Protein AF-A0A9Q6VJ96-F1 (afdb_monomer_lite)

pLDDT: mean 72.38, std 21.83, range [24.84, 94.12]

Radius of gyration: 19.86 Å; chains: 1; bounding box: 54×35×58 Å

Organism: Pseudomonas fragi (NCBI:txid296)

Sequence (193 aa):
MENDTTTSSRTTLPNNYTRNYYPAIQLSLTQNSGSAQAPHYDGLPVDFTANAIVRIGLDQQKNSYRSINLVNSHNDGISLDTVVDWLSELGINIRKISEYADWHQQFERKLLALPKSLQQHTSLPLIHSLSEPAEVISGSKISSKRLQETFQAVSSDMVTVPHLSKTLIHKYLTDLQSLGLLNQRSLATTKKP

Foldseek 3Di:
DDDDPPPPDDDPDPAAFADDDDPQQADAQDDPPVDPAQFDDWDADPVLVVVLCVLLVVPDDPPDDDDADPTFQAQPSCHVVVLVVLCVVQQRDYDYDHDQQVSLVVNLVRLVPDDPVNNSRDCNVVSVVSNDRDDGDRGDPDDRVVVQVSQVVRDPDRDDGDDDDSVVSVVVVVVCVVVNGDPPPRNPPDPDD

Secondary structure (DSSP, 8-state):
-------------------S---------------SSPP------HHHHHHHHHHHHHTPPTT------------S---HHHHHHHHHHTT------S-HHHHHHHHHHHHHTS-HHHHTTSSGGGGGGGSSPPPP-SS-SS--HHHHHHHHHH-SS--PPPPP-HHHHHHHHHHHHHTTSS-GGGS------

Structure (mmCIF, N/CA/C/O backbone):
data_AF-A0A9Q6VJ96-F1
#
_entry.id   AF-A0A9Q6VJ96-F1
#
loop_
_atom_site.group_PDB
_atom_site.id
_atom_site.type_symbol
_atom_site.label_atom_id
_atom_site.label_alt_id
_atom_site.label_comp_id
_atom_site.label_asym_id
_atom_site.label_entity_id
_atom_site.label_seq_id
_atom_site.pdbx_PDB_ins_code
_atom_site.Cartn_x
_atom_site.Cartn_y
_atom_site.Cartn_z
_atom_site.occupancy
_atom_site.B_iso_or_equiv
_atom_site.auth_seq_id
_atom_site.auth_comp_id
_atom_site.auth_asym_id
_atom_site.auth_atom_id
_atom_site.pdbx_PDB_model_num
ATOM 1 N N . MET A 1 1 ? -20.353 -8.107 -36.191 1.00 32.38 1 MET A N 1
ATOM 2 C CA . MET A 1 1 ? -19.694 -9.120 -35.342 1.00 32.38 1 MET A CA 1
ATOM 3 C C . MET A 1 1 ? -18.701 -8.371 -34.475 1.00 32.38 1 MET A C 1
ATOM 5 O O . MET A 1 1 ? -17.575 -8.147 -34.891 1.00 32.38 1 MET A O 1
ATOM 9 N N . GLU A 1 2 ? -19.188 -7.855 -33.349 1.00 25.98 2 GLU A N 1
ATOM 10 C CA . GLU A 1 2 ? -18.373 -7.218 -32.312 1.00 25.98 2 GLU A CA 1
ATOM 11 C C . GLU A 1 2 ? -17.773 -8.319 -31.439 1.00 25.98 2 GLU A C 1
ATOM 13 O O . GLU A 1 2 ? -18.504 -9.146 -30.896 1.00 25.98 2 GLU A O 1
ATOM 18 N N . ASN A 1 3 ? -16.445 -8.352 -31.350 1.00 25.77 3 ASN A N 1
ATOM 19 C CA . ASN A 1 3 ? -15.736 -9.213 -30.415 1.00 25.77 3 ASN A CA 1
ATOM 20 C C . ASN A 1 3 ? -15.589 -8.459 -29.094 1.00 25.77 3 ASN A C 1
ATOM 22 O O . ASN A 1 3 ? -14.745 -7.578 -28.951 1.00 25.77 3 ASN A O 1
ATOM 26 N N . ASP A 1 4 ? -16.447 -8.828 -28.153 1.00 27.03 4 ASP A N 1
ATOM 27 C CA . ASP A 1 4 ? -16.435 -8.409 -26.760 1.00 27.03 4 ASP A CA 1
ATOM 28 C C . ASP A 1 4 ? -15.333 -9.186 -26.016 1.00 27.03 4 ASP A C 1
ATOM 30 O O . ASP A 1 4 ? -15.493 -10.353 -25.658 1.00 27.03 4 ASP A O 1
ATOM 34 N N . THR A 1 5 ? -14.162 -8.570 -25.844 1.00 26.67 5 THR A N 1
ATOM 35 C CA . THR A 1 5 ? -13.087 -9.101 -24.992 1.00 26.67 5 THR A CA 1
ATOM 36 C C . THR A 1 5 ? -13.006 -8.290 -23.709 1.00 26.67 5 THR A C 1
ATOM 38 O O . THR A 1 5 ? -12.055 -7.542 -23.475 1.00 26.67 5 THR A O 1
ATOM 41 N N . THR A 1 6 ? -14.014 -8.449 -22.856 1.00 26.09 6 THR A N 1
ATOM 42 C CA . THR A 1 6 ? -13.944 -8.021 -21.459 1.00 26.09 6 THR A CA 1
ATOM 43 C C . THR A 1 6 ? -13.100 -9.037 -20.677 1.00 26.09 6 THR A C 1
ATOM 45 O O . THR A 1 6 ? -13.605 -10.004 -20.106 1.00 26.09 6 THR A O 1
ATOM 48 N N . THR A 1 7 ? -11.776 -8.861 -20.689 1.00 27.67 7 THR A N 1
ATOM 49 C CA . THR A 1 7 ? -10.848 -9.673 -19.888 1.00 27.67 7 THR A CA 1
ATOM 50 C C . THR A 1 7 ? -10.992 -9.289 -18.417 1.00 27.67 7 THR A C 1
ATOM 52 O O . THR A 1 7 ? -10.502 -8.256 -17.971 1.00 27.67 7 THR A O 1
ATOM 55 N N . SER A 1 8 ? -11.689 -10.135 -17.658 1.00 26.33 8 SER A N 1
ATOM 56 C CA . SER A 1 8 ? -11.769 -10.073 -16.199 1.00 26.33 8 SER A CA 1
ATOM 57 C C . SER A 1 8 ? -10.379 -10.332 -15.599 1.00 26.33 8 SER A C 1
ATOM 59 O O . SER A 1 8 ? -9.924 -11.475 -15.508 1.00 26.33 8 SER A O 1
ATOM 61 N N . SER A 1 9 ? -9.664 -9.263 -15.244 1.00 30.62 9 SER A N 1
ATOM 62 C CA . SER A 1 9 ? -8.359 -9.341 -14.584 1.00 30.62 9 SER A CA 1
ATOM 63 C C . SER A 1 9 ? -8.520 -9.920 -13.177 1.00 30.62 9 SER A C 1
ATOM 65 O O . SER A 1 9 ? -9.054 -9.279 -12.274 1.00 30.62 9 SER A O 1
ATOM 67 N N . ARG A 1 10 ? -8.067 -11.166 -13.001 1.00 25.97 10 ARG A N 1
ATOM 68 C CA . ARG A 1 10 ? -7.996 -11.867 -11.715 1.00 25.97 10 ARG A CA 1
ATOM 69 C C . ARG A 1 10 ? -7.023 -11.155 -10.775 1.00 25.97 10 ARG A C 1
ATOM 71 O O . ARG A 1 10 ? -5.816 -11.180 -10.997 1.00 25.97 10 ARG A O 1
ATOM 78 N N . THR A 1 11 ? -7.542 -10.597 -9.688 1.00 28.98 11 THR A N 1
ATOM 79 C CA . THR A 1 11 ? -6.745 -10.090 -8.569 1.00 28.98 11 THR A CA 1
ATOM 80 C C . THR A 1 11 ? -6.017 -11.253 -7.883 1.00 28.98 11 THR A C 1
ATOM 82 O O . THR A 1 11 ? -6.645 -12.092 -7.239 1.00 28.98 11 THR A O 1
ATOM 85 N N . THR A 1 12 ? -4.690 -11.324 -7.987 1.00 24.84 12 THR A N 1
ATOM 86 C CA . THR A 1 12 ? -3.868 -12.165 -7.102 1.00 24.84 12 THR A CA 1
ATOM 87 C C . THR A 1 12 ? -3.699 -11.452 -5.763 1.00 24.84 12 THR A C 1
ATOM 89 O O . THR A 1 12 ? -2.748 -10.702 -5.562 1.00 24.84 12 THR A O 1
ATOM 92 N N . LEU A 1 13 ? -4.654 -11.655 -4.856 1.00 26.67 13 LEU A N 1
ATOM 93 C CA . LEU A 1 13 ? -4.524 -11.280 -3.449 1.00 26.67 13 LEU A CA 1
ATOM 94 C C . LEU A 1 13 ? -3.800 -12.403 -2.689 1.00 26.67 13 LEU A C 1
ATOM 96 O O . LEU A 1 13 ? -4.230 -13.557 -2.777 1.00 26.67 13 LEU A O 1
ATOM 100 N N . PRO A 1 14 ? -2.799 -12.098 -1.844 1.00 25.48 14 PRO A N 1
ATOM 101 C CA . PRO A 1 14 ? -2.654 -12.778 -0.567 1.00 25.48 14 PRO A CA 1
ATOM 102 C C . PRO A 1 14 ? -3.935 -12.501 0.232 1.00 25.48 14 PRO A C 1
ATOM 104 O O . PRO A 1 14 ? -4.176 -11.432 0.783 1.00 25.48 14 PRO A O 1
ATOM 107 N N . ASN A 1 15 ? -4.811 -13.478 0.070 1.00 34.19 15 ASN A N 1
ATOM 108 C CA . ASN A 1 15 ? -6.113 -13.775 0.632 1.00 34.19 15 ASN A CA 1
ATOM 109 C C . ASN A 1 15 ? -6.371 -13.194 2.024 1.00 34.19 15 ASN A C 1
ATOM 111 O O . ASN A 1 15 ? -5.761 -13.707 2.951 1.00 34.19 15 ASN A O 1
ATOM 115 N N . ASN A 1 16 ? -7.288 -12.219 2.184 1.00 27.31 16 ASN A N 1
ATOM 116 C CA . ASN A 1 16 ? -7.398 -11.482 3.444 1.00 27.31 16 ASN A CA 1
ATOM 117 C C . ASN A 1 16 ? -8.783 -10.951 3.926 1.00 27.31 16 ASN A C 1
ATOM 119 O O . ASN A 1 16 ? -8.783 -9.889 4.523 1.00 27.31 16 ASN A O 1
ATOM 123 N N . TYR A 1 17 ? -9.962 -11.602 3.807 1.00 32.09 17 TYR A N 1
ATOM 124 C CA . TYR A 1 17 ? -11.139 -11.099 4.586 1.00 32.09 17 TYR A CA 1
ATOM 125 C C . TYR A 1 17 ? -12.346 -12.069 4.765 1.00 32.09 17 TYR A C 1
ATOM 127 O O . TYR A 1 17 ? -12.394 -13.158 4.203 1.00 32.09 17 TYR A O 1
ATOM 135 N N . THR A 1 18 ? -13.359 -11.648 5.542 1.00 33.12 18 THR A N 1
ATOM 136 C CA . THR A 1 18 ? -14.775 -12.105 5.598 1.00 33.12 18 THR A CA 1
ATOM 137 C C . THR A 1 18 ? -15.598 -11.261 6.611 1.00 33.12 18 THR A C 1
ATOM 139 O O . THR A 1 18 ? -15.092 -10.362 7.273 1.00 33.12 18 THR A O 1
ATOM 142 N N . ARG A 1 19 ? -16.895 -11.567 6.715 1.00 28.92 19 ARG A N 1
ATOM 143 C CA . ARG A 1 19 ? -18.021 -10.824 7.309 1.00 28.92 19 ARG A CA 1
ATOM 144 C C . ARG A 1 19 ? -18.156 -10.792 8.845 1.00 28.92 19 ARG A C 1
ATOM 146 O O . ARG A 1 19 ? -17.772 -11.718 9.549 1.00 28.92 19 ARG A O 1
ATOM 153 N N . ASN A 1 20 ? -18.965 -9.804 9.252 1.00 28.28 20 ASN A N 1
ATOM 154 C CA . ASN A 1 20 ? -19.557 -9.496 10.564 1.00 28.28 20 ASN A CA 1
ATOM 155 C C . ASN A 1 20 ? -18.582 -8.986 11.637 1.00 28.28 20 ASN A C 1
ATOM 157 O O . ASN A 1 20 ? -17.558 -9.591 11.908 1.00 28.28 20 ASN A O 1
ATOM 161 N N . TYR A 1 21 ? -19.002 -7.891 12.283 1.00 34.56 21 TYR A N 1
ATOM 162 C CA . TYR A 1 21 ? -18.324 -7.132 13.342 1.00 34.56 21 TYR A CA 1
ATOM 163 C C . TYR A 1 21 ? -17.273 -6.122 12.860 1.00 34.56 21 TYR A C 1
ATOM 165 O O . TYR A 1 21 ? -16.105 -6.426 12.658 1.00 34.56 21 TYR A O 1
ATOM 173 N N . TYR A 1 22 ? -17.712 -4.864 12.749 1.00 32.66 22 TYR A N 1
ATOM 174 C CA . TYR A 1 22 ? -16.817 -3.721 12.894 1.00 32.66 22 TYR A CA 1
ATOM 175 C C . TYR A 1 22 ? -16.511 -3.537 14.380 1.00 32.66 22 TYR A C 1
ATOM 177 O O . TYR A 1 22 ? -17.420 -3.247 15.159 1.00 32.66 22 TYR A O 1
ATOM 185 N N . PRO A 1 23 ? -15.236 -3.492 14.752 1.00 29.41 23 PRO A N 1
ATOM 186 C CA . PRO A 1 23 ? -14.727 -2.376 15.506 1.00 29.41 23 PRO A CA 1
ATOM 187 C C . PRO A 1 23 ? -14.035 -1.459 14.491 1.00 29.41 23 PRO A C 1
ATOM 189 O O . PRO A 1 23 ? -13.264 -1.939 13.670 1.00 29.41 23 PRO A O 1
ATOM 192 N N . ALA A 1 24 ? -14.352 -0.160 14.505 1.00 31.03 24 ALA A N 1
ATOM 193 C CA . ALA A 1 24 ? -13.772 0.874 13.637 1.00 31.03 24 ALA A CA 1
ATOM 194 C C . ALA A 1 24 ? -12.353 0.518 13.160 1.00 31.03 24 ALA A C 1
ATOM 196 O O . ALA A 1 24 ? -11.485 0.299 14.017 1.00 31.03 24 ALA A O 1
ATOM 197 N N . ILE A 1 25 ? -12.151 0.418 11.837 1.00 35.00 25 ILE A N 1
ATOM 198 C CA . ILE A 1 25 ? -10.817 0.250 11.253 1.00 35.00 25 ILE A CA 1
ATOM 199 C C . ILE A 1 25 ? -10.048 1.484 11.694 1.00 35.00 25 ILE A C 1
ATOM 201 O O . ILE A 1 25 ? -10.360 2.598 11.294 1.00 35.00 25 ILE A O 1
ATOM 205 N N . GLN A 1 26 ? -9.125 1.286 12.622 1.00 32.28 26 GLN A N 1
ATOM 206 C CA . GLN A 1 26 ? -8.375 2.354 13.248 1.00 32.28 26 GLN A CA 1
ATOM 207 C C . GLN A 1 26 ? -6.968 2.284 12.677 1.00 32.28 26 GLN A C 1
ATOM 209 O O . GLN A 1 26 ? -6.080 1.686 13.272 1.00 32.28 26 GLN A O 1
ATOM 214 N N . LEU A 1 27 ? -6.788 2.814 11.468 1.00 37.06 27 LEU A N 1
ATOM 215 C CA . LEU A 1 27 ? -5.456 3.176 11.003 1.00 37.06 27 LEU A CA 1
ATOM 216 C C . LEU A 1 27 ? -5.190 4.613 11.457 1.00 37.06 27 LEU A C 1
ATOM 218 O O . LEU A 1 27 ? -5.997 5.503 11.201 1.00 37.06 27 LEU A O 1
ATOM 222 N N . SER A 1 28 ? -4.073 4.836 12.136 1.00 41.25 28 SER A N 1
ATOM 223 C CA . SER A 1 28 ? -3.512 6.170 12.329 1.00 41.25 28 SER A CA 1
ATOM 224 C C . SER A 1 28 ? -2.008 6.016 12.444 1.00 41.25 28 SER A C 1
ATOM 226 O O . SER A 1 28 ? -1.550 5.276 13.310 1.00 41.25 28 SER A O 1
ATOM 228 N N . LEU A 1 29 ? -1.250 6.695 11.587 1.00 46.97 29 LEU A N 1
ATOM 229 C CA . LEU A 1 29 ? 0.202 6.764 11.670 1.00 46.97 29 LEU A CA 1
ATOM 230 C C . LEU A 1 29 ? 0.618 8.216 11.893 1.00 46.97 29 LEU A C 1
ATOM 232 O O . LEU A 1 29 ? 1.367 8.773 11.114 1.00 46.97 29 LEU A O 1
ATOM 236 N N . THR A 1 30 ? 0.189 8.849 12.985 1.00 39.41 30 THR A N 1
ATOM 237 C CA . THR A 1 30 ? 0.736 10.172 13.306 1.00 39.41 30 THR A CA 1
ATOM 238 C C . THR A 1 30 ? 1.708 10.085 14.465 1.00 39.41 30 THR A C 1
ATOM 240 O O . THR A 1 30 ? 1.308 10.111 15.622 1.00 39.41 30 THR A O 1
ATOM 243 N N . GLN A 1 31 ? 2.997 10.137 14.152 1.00 45.16 31 GLN A N 1
ATOM 244 C CA . GLN A 1 31 ? 3.749 11.267 14.669 1.00 45.16 31 GLN A CA 1
ATOM 245 C C . GLN A 1 31 ? 4.147 12.113 13.471 1.00 45.16 31 GLN A C 1
ATOM 247 O O . GLN A 1 31 ? 4.876 11.663 12.592 1.00 45.16 31 GLN A O 1
ATOM 252 N N . ASN A 1 32 ? 3.659 13.352 13.452 1.00 44.69 32 ASN A N 1
ATOM 253 C CA . ASN A 1 32 ? 4.276 14.414 12.677 1.00 44.69 32 ASN A CA 1
ATOM 254 C C . ASN A 1 32 ? 5.645 14.660 13.330 1.00 44.69 32 ASN A C 1
ATOM 256 O O . ASN A 1 32 ? 5.816 15.587 14.119 1.00 44.69 32 ASN A O 1
ATOM 260 N N . SER A 1 33 ? 6.595 13.744 13.116 1.00 43.00 33 SER A N 1
ATOM 261 C CA . SER A 1 33 ? 7.987 13.993 13.444 1.00 43.00 33 SER A CA 1
ATOM 262 C C . SER A 1 33 ? 8.330 15.238 12.648 1.00 43.00 33 SER A C 1
ATOM 264 O O . SER A 1 33 ? 8.137 15.216 11.435 1.00 43.00 33 SER A O 1
ATOM 266 N N . GLY A 1 34 ? 8.756 16.317 13.303 1.00 43.34 34 GLY A N 1
ATOM 267 C CA . GLY A 1 34 ? 9.128 17.587 12.671 1.00 43.34 34 GLY A CA 1
ATOM 268 C C . GLY A 1 34 ? 10.353 17.482 11.753 1.00 43.34 34 GLY A C 1
ATOM 269 O O . GLY A 1 34 ? 11.246 18.321 11.809 1.00 43.34 34 GLY A O 1
ATOM 270 N N . SER A 1 35 ? 10.431 16.425 10.948 1.00 49.03 35 SER A N 1
ATOM 271 C CA . SER A 1 35 ? 11.391 16.221 9.890 1.00 49.03 35 SER A CA 1
ATOM 272 C C . SER A 1 35 ? 10.963 17.087 8.705 1.00 49.03 35 SER A C 1
ATOM 274 O O . SER A 1 35 ? 9.786 17.200 8.369 1.00 49.03 35 SER A O 1
ATOM 276 N N . ALA A 1 36 ? 11.935 17.718 8.057 1.00 58.78 36 ALA A N 1
ATOM 277 C CA . ALA A 1 36 ? 11.710 18.494 6.841 1.00 58.78 36 ALA A CA 1
ATOM 278 C C . ALA A 1 36 ? 11.370 17.613 5.614 1.00 58.78 36 ALA A C 1
ATOM 280 O O . ALA A 1 36 ? 11.317 18.121 4.496 1.00 58.78 36 ALA A O 1
ATOM 281 N N . GLN A 1 37 ? 11.203 16.297 5.795 1.00 64.81 37 GLN A N 1
ATOM 282 C CA . GLN A 1 37 ? 10.989 15.332 4.722 1.00 64.81 37 GLN A CA 1
ATOM 283 C C . GLN A 1 37 ? 9.499 15.029 4.561 1.00 64.81 37 GLN A C 1
ATOM 285 O O . GLN A 1 37 ? 8.826 14.631 5.509 1.00 64.81 37 GLN A O 1
ATOM 290 N N . ALA A 1 38 ? 8.989 15.190 3.339 1.00 80.69 38 ALA A N 1
ATOM 291 C CA . ALA A 1 38 ? 7.633 14.781 3.000 1.00 80.69 38 ALA A CA 1
ATOM 292 C C . ALA A 1 38 ? 7.551 13.240 3.009 1.00 80.69 38 ALA A C 1
ATOM 294 O O . ALA A 1 38 ? 8.364 12.606 2.328 1.00 80.69 38 ALA A O 1
ATOM 295 N N . PRO A 1 39 ? 6.621 12.625 3.761 1.00 82.19 39 PRO A N 1
ATOM 296 C CA . PRO A 1 39 ? 6.503 11.174 3.829 1.00 82.19 39 PRO A CA 1
ATOM 297 C C . PRO A 1 39 ? 6.004 10.603 2.500 1.00 82.19 39 PRO A C 1
ATOM 299 O O . PRO A 1 39 ? 5.065 11.128 1.908 1.00 82.19 39 PRO A O 1
ATOM 302 N N . HIS A 1 40 ? 6.595 9.498 2.057 1.00 85.31 40 HIS A N 1
ATOM 303 C CA . HIS A 1 40 ? 6.190 8.784 0.852 1.00 85.31 40 HIS A CA 1
ATOM 304 C C . HIS A 1 40 ? 6.006 7.290 1.131 1.00 85.31 40 HIS A C 1
ATOM 306 O O . HIS A 1 40 ? 6.804 6.665 1.831 1.00 85.31 40 HIS A O 1
ATOM 312 N N . TYR A 1 41 ? 4.950 6.711 0.567 1.00 82.69 41 TYR A N 1
ATOM 313 C CA . TYR A 1 41 ? 4.721 5.275 0.560 1.00 82.69 41 TYR A CA 1
ATOM 314 C C . TYR A 1 41 ? 5.185 4.668 -0.768 1.00 82.69 41 TYR A C 1
ATOM 316 O O . TYR A 1 41 ? 4.539 4.846 -1.803 1.00 82.69 41 TYR A O 1
ATOM 324 N N . ASP A 1 42 ? 6.273 3.895 -0.710 1.00 83.38 42 ASP A N 1
ATOM 325 C CA . ASP A 1 42 ? 6.845 3.178 -1.856 1.00 83.38 42 ASP A CA 1
ATOM 326 C C . ASP A 1 42 ? 6.006 1.931 -2.199 1.00 83.38 42 ASP A C 1
ATOM 328 O O . ASP A 1 42 ? 6.342 0.792 -1.869 1.00 83.38 42 ASP A O 1
ATOM 332 N N . GLY A 1 43 ? 4.843 2.168 -2.806 1.00 83.62 43 GLY A N 1
ATOM 333 C CA . GL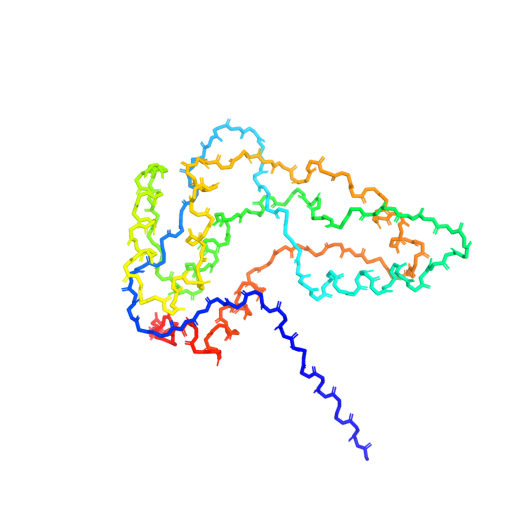Y A 1 43 ? 3.926 1.138 -3.276 1.00 83.62 43 GLY A CA 1
ATOM 334 C C . GLY A 1 43 ? 3.532 1.351 -4.732 1.00 83.62 43 GLY A C 1
ATOM 335 O O . GLY A 1 43 ? 3.309 2.481 -5.173 1.00 83.62 43 GLY A O 1
ATOM 336 N N . LEU A 1 44 ? 3.406 0.248 -5.473 1.00 83.44 44 LEU A N 1
ATOM 337 C CA . LEU A 1 44 ? 3.042 0.248 -6.889 1.00 83.44 44 LEU A CA 1
ATOM 338 C C . LEU A 1 44 ? 1.738 -0.519 -7.142 1.00 83.44 44 LEU A C 1
ATOM 340 O O . LEU A 1 44 ? 1.538 -1.594 -6.568 1.00 83.44 44 LEU A O 1
ATOM 344 N N . PRO A 1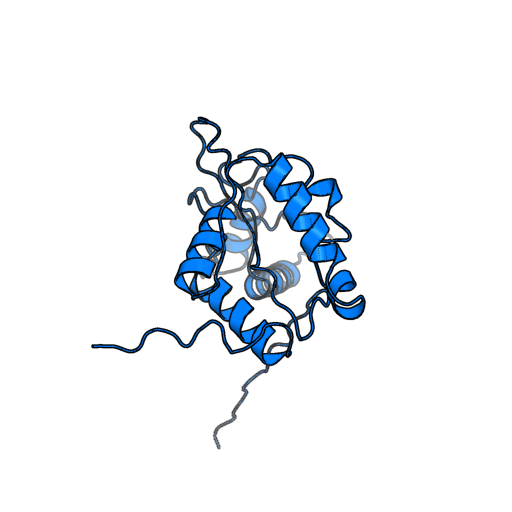 45 ? 0.857 -0.026 -8.034 1.00 87.00 45 PRO A N 1
ATOM 345 C CA . PRO A 1 45 ? -0.299 -0.790 -8.486 1.00 87.00 45 PRO A CA 1
ATOM 346 C C . PRO A 1 45 ? 0.133 -2.099 -9.156 1.00 87.00 45 PRO A C 1
ATOM 348 O O . PRO A 1 45 ? 1.027 -2.107 -10.004 1.00 87.00 45 PRO A O 1
ATOM 351 N N . VAL A 1 46 ? -0.537 -3.204 -8.823 1.00 84.25 46 VAL A N 1
ATOM 352 C CA . VAL A 1 46 ? -0.182 -4.536 -9.341 1.00 84.25 46 VAL A CA 1
ATOM 353 C C . VAL A 1 46 ? -0.251 -4.620 -10.868 1.00 84.25 46 VAL A C 1
ATOM 355 O O . VAL A 1 46 ? 0.622 -5.231 -11.477 1.00 84.25 46 VAL A O 1
ATOM 358 N N . ASP A 1 47 ? -1.222 -3.951 -11.494 1.00 84.50 47 ASP A N 1
ATOM 359 C CA . ASP A 1 47 ? -1.384 -3.959 -12.953 1.00 84.50 47 ASP A CA 1
ATOM 360 C C . ASP A 1 47 ? -0.197 -3.287 -13.653 1.00 84.50 47 ASP A C 1
ATOM 362 O O . ASP A 1 47 ? 0.311 -3.790 -14.657 1.00 84.50 47 ASP A O 1
ATOM 366 N N . PHE A 1 48 ? 0.299 -2.186 -13.079 1.00 88.56 48 PHE A N 1
ATOM 367 C CA . PHE A 1 48 ? 1.519 -1.536 -13.548 1.00 88.56 48 PHE A CA 1
ATOM 368 C C . PHE A 1 48 ? 2.723 -2.463 -13.373 1.00 88.56 48 PHE A C 1
ATOM 370 O O . PHE A 1 48 ? 3.488 -2.659 -14.315 1.00 88.56 48 PHE A O 1
ATOM 377 N N . THR A 1 49 ? 2.861 -3.083 -12.200 1.00 89.12 49 THR A N 1
ATOM 378 C CA . THR A 1 49 ? 3.968 -3.995 -11.902 1.00 89.12 49 THR A CA 1
ATOM 379 C C . THR A 1 49 ? 4.013 -5.190 -12.848 1.00 89.12 49 THR A C 1
ATOM 381 O O . THR A 1 49 ? 5.064 -5.496 -13.411 1.00 89.12 49 THR A O 1
ATOM 384 N N . ALA A 1 50 ? 2.874 -5.837 -13.089 1.00 90.06 50 ALA A N 1
ATOM 385 C CA . ALA A 1 50 ? 2.776 -6.950 -14.023 1.00 90.06 50 ALA A CA 1
ATOM 386 C C . ALA A 1 50 ? 3.117 -6.512 -15.456 1.00 90.06 50 ALA A C 1
ATOM 388 O O . ALA A 1 50 ? 3.896 -7.178 -16.140 1.00 90.06 50 ALA A O 1
ATOM 389 N N . ASN A 1 51 ? 2.591 -5.365 -15.899 1.00 88.75 51 ASN A N 1
ATOM 390 C CA . ASN A 1 51 ? 2.884 -4.827 -17.225 1.00 88.75 51 ASN A CA 1
ATOM 391 C C . ASN A 1 51 ? 4.374 -4.488 -17.397 1.00 88.75 51 ASN A C 1
ATOM 393 O O . ASN A 1 51 ? 4.965 -4.832 -18.421 1.00 88.75 51 ASN A O 1
ATOM 397 N N . ALA A 1 52 ? 4.989 -3.878 -16.383 1.00 89.50 52 ALA A N 1
ATOM 398 C CA . ALA A 1 52 ? 6.412 -3.568 -16.353 1.00 89.50 52 ALA A CA 1
ATOM 399 C C . ALA A 1 52 ? 7.266 -4.833 -16.493 1.00 89.50 52 ALA A C 1
ATOM 401 O O . ALA A 1 52 ? 8.148 -4.880 -17.349 1.00 89.50 52 ALA A O 1
ATOM 402 N N . ILE A 1 53 ? 6.968 -5.876 -15.710 1.00 89.81 53 ILE A N 1
ATOM 403 C CA . ILE A 1 53 ? 7.676 -7.163 -15.768 1.00 89.81 53 ILE A CA 1
ATOM 404 C C . ILE A 1 53 ? 7.589 -7.768 -17.171 1.00 89.81 53 ILE A C 1
ATOM 406 O O . ILE A 1 53 ? 8.609 -8.187 -17.715 1.00 89.81 53 ILE A O 1
ATOM 410 N N . VAL A 1 54 ? 6.398 -7.784 -17.778 1.00 89.81 54 VAL A N 1
ATOM 411 C CA . VAL A 1 54 ? 6.206 -8.330 -19.130 1.00 89.81 54 VAL A CA 1
ATOM 412 C C . VAL A 1 54 ? 7.009 -7.536 -20.161 1.00 89.81 54 VAL A C 1
ATOM 414 O O . VAL A 1 54 ? 7.757 -8.132 -20.931 1.00 89.81 54 VAL A O 1
ATOM 417 N N . ARG A 1 55 ? 6.919 -6.200 -20.159 1.00 87.44 55 ARG A N 1
ATOM 418 C CA . ARG A 1 55 ? 7.651 -5.349 -21.115 1.00 87.44 55 ARG A CA 1
ATOM 419 C C . ARG A 1 55 ? 9.165 -5.514 -20.994 1.00 87.44 55 ARG A C 1
ATOM 421 O O . ARG A 1 55 ? 9.840 -5.744 -21.991 1.00 87.44 55 ARG A O 1
ATOM 428 N N . ILE A 1 56 ? 9.686 -5.446 -19.771 1.00 87.38 56 ILE A N 1
ATOM 429 C CA . ILE A 1 56 ? 11.119 -5.598 -19.482 1.00 87.38 56 ILE A CA 1
ATOM 430 C C . ILE A 1 56 ? 11.601 -7.015 -19.829 1.00 87.38 56 ILE A C 1
ATOM 432 O O . ILE A 1 56 ? 12.720 -7.198 -20.313 1.00 87.38 56 ILE A O 1
ATOM 436 N N . GLY A 1 57 ? 10.768 -8.024 -19.566 1.00 86.50 57 GLY A N 1
ATOM 437 C CA . GLY A 1 57 ? 11.070 -9.425 -19.842 1.00 86.50 57 GLY A CA 1
ATOM 438 C C . GLY A 1 57 ? 11.109 -9.759 -21.333 1.00 86.50 57 GLY A C 1
ATOM 439 O O . GLY A 1 57 ? 11.913 -10.592 -21.739 1.00 86.50 57 GLY A O 1
ATOM 440 N N . LEU A 1 58 ? 10.285 -9.101 -22.152 1.00 85.00 58 LEU A N 1
ATOM 441 C CA . LEU A 1 58 ? 10.286 -9.286 -23.607 1.00 85.00 58 LEU A CA 1
ATOM 442 C C . LEU A 1 58 ? 11.489 -8.615 -24.291 1.00 85.00 58 LEU A C 1
ATOM 444 O O . LEU A 1 58 ? 11.948 -9.105 -25.317 1.00 85.00 58 LEU A O 1
ATOM 448 N N . ASP A 1 59 ? 12.053 -7.562 -23.696 1.00 77.94 59 ASP A N 1
ATOM 449 C CA . ASP A 1 59 ? 13.286 -6.892 -24.146 1.00 77.94 59 ASP A CA 1
ATOM 450 C C . ASP A 1 59 ? 14.576 -7.627 -23.711 1.00 77.94 59 ASP A C 1
ATOM 452 O O . ASP A 1 59 ? 15.601 -7.030 -23.382 1.00 77.94 59 ASP A O 1
ATOM 456 N N . GLN A 1 60 ? 14.567 -8.954 -23.608 1.00 69.81 60 GLN A N 1
ATOM 457 C CA . GLN A 1 60 ? 15.769 -9.667 -23.172 1.00 69.81 60 GLN A CA 1
ATOM 458 C C . GLN A 1 60 ? 16.786 -9.840 -24.302 1.00 69.81 60 GLN A C 1
ATOM 460 O O . GLN A 1 60 ? 16.546 -10.527 -25.295 1.00 69.81 60 GLN A O 1
ATOM 465 N N . GLN A 1 61 ? 17.985 -9.290 -24.098 1.00 69.50 61 GLN A N 1
ATOM 466 C CA . GLN A 1 61 ? 19.143 -9.624 -24.919 1.00 69.50 61 GLN A CA 1
ATOM 467 C C . GLN A 1 61 ? 19.692 -11.000 -24.527 1.00 69.50 61 GLN A C 1
ATOM 469 O O . GLN A 1 61 ? 19.901 -11.286 -23.343 1.00 69.50 61 GLN A O 1
ATOM 474 N N . LYS A 1 62 ? 19.944 -11.854 -25.530 1.00 73.12 62 LYS A N 1
ATOM 475 C CA . LYS A 1 62 ? 20.496 -13.205 -25.332 1.00 73.12 62 LYS A CA 1
ATOM 476 C C . LYS A 1 62 ? 21.794 -13.143 -24.515 1.00 73.12 62 LYS A C 1
ATOM 478 O O . LYS A 1 62 ? 22.658 -12.319 -24.796 1.00 73.12 62 LYS A O 1
ATOM 483 N N . ASN A 1 63 ? 21.936 -14.051 -23.547 1.00 76.50 63 ASN A N 1
ATOM 484 C CA . ASN A 1 63 ? 23.109 -14.192 -22.670 1.00 76.50 63 ASN A CA 1
ATOM 485 C C . ASN A 1 63 ? 23.413 -12.973 -21.771 1.00 76.50 63 ASN A C 1
ATOM 487 O O . ASN A 1 63 ? 24.574 -12.725 -21.450 1.00 76.50 63 ASN A O 1
ATOM 491 N N . SER A 1 64 ? 22.391 -12.225 -21.338 1.00 81.56 64 SER A N 1
ATOM 492 C CA . SER A 1 64 ? 22.546 -11.110 -20.393 1.00 81.56 64 SER A CA 1
ATOM 493 C C . SER A 1 64 ? 21.711 -11.300 -19.121 1.00 81.56 64 SER A C 1
ATOM 495 O O . SER A 1 64 ? 20.649 -11.918 -19.149 1.00 81.56 64 SER A O 1
ATOM 497 N N . TYR A 1 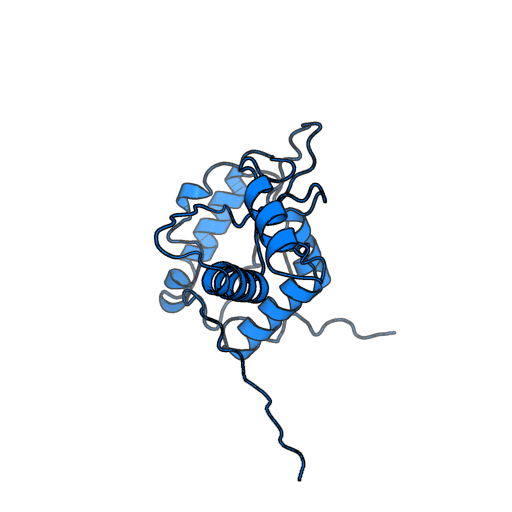65 ? 22.189 -10.747 -18.002 1.00 85.38 65 TYR A N 1
ATOM 498 C CA . TYR A 1 65 ? 21.456 -10.678 -16.735 1.00 85.38 65 TYR A CA 1
ATOM 499 C C . TYR A 1 65 ? 21.286 -9.215 -16.330 1.00 85.38 65 TYR A C 1
ATOM 501 O O . TYR A 1 65 ? 22.245 -8.443 -16.346 1.00 85.38 65 TYR A O 1
ATOM 509 N N . ARG A 1 66 ? 20.066 -8.831 -15.946 1.00 87.06 66 ARG A N 1
ATOM 510 C CA . ARG A 1 66 ? 19.739 -7.481 -15.472 1.00 87.06 66 ARG A CA 1
ATOM 511 C C . ARG A 1 66 ? 18.989 -7.578 -14.148 1.00 87.06 66 ARG A C 1
ATOM 513 O O . ARG A 1 66 ? 18.105 -8.414 -14.001 1.00 87.06 66 ARG A O 1
ATOM 520 N N . SER A 1 67 ? 19.330 -6.699 -13.211 1.00 90.19 67 SER A N 1
ATOM 521 C CA . SER A 1 67 ? 18.549 -6.465 -11.995 1.00 90.19 67 SER A CA 1
ATOM 522 C C . SER A 1 67 ? 18.037 -5.031 -12.015 1.00 90.19 67 SER A C 1
ATOM 524 O O . SER A 1 67 ? 18.825 -4.087 -12.184 1.00 90.19 67 SER A O 1
ATOM 526 N N . ILE A 1 68 ? 16.716 -4.899 -11.913 1.00 89.88 68 ILE A N 1
ATOM 527 C CA . ILE A 1 68 ? 15.970 -3.649 -12.026 1.00 89.88 68 ILE A CA 1
ATOM 528 C C . ILE A 1 68 ? 15.079 -3.541 -10.791 1.00 89.88 68 ILE A C 1
ATOM 530 O O . ILE A 1 68 ? 14.277 -4.433 -10.521 1.00 89.88 68 ILE A O 1
ATOM 534 N N . ASN A 1 69 ? 15.220 -2.440 -10.058 1.00 90.88 69 ASN A N 1
ATOM 535 C CA . ASN A 1 69 ? 14.386 -2.155 -8.899 1.00 90.88 69 ASN A CA 1
ATOM 536 C C . ASN A 1 69 ? 13.082 -1.524 -9.375 1.00 90.88 69 ASN A C 1
ATOM 538 O O . ASN A 1 69 ? 13.088 -0.418 -9.920 1.00 90.88 69 ASN A O 1
ATOM 542 N N . LEU A 1 70 ? 11.977 -2.230 -9.173 1.00 89.69 70 LEU A N 1
ATOM 543 C CA . LEU A 1 70 ? 10.653 -1.720 -9.476 1.00 89.69 70 LEU A CA 1
ATOM 544 C C . LEU A 1 70 ? 10.094 -1.029 -8.226 1.00 89.69 70 LEU A C 1
ATOM 546 O O . LEU A 1 70 ? 9.471 -1.669 -7.386 1.00 89.69 70 LEU A O 1
ATOM 550 N N . VAL A 1 71 ? 10.390 0.264 -8.101 1.00 88.25 71 VAL A N 1
ATOM 551 C CA . VAL A 1 71 ? 10.051 1.092 -6.934 1.00 88.25 71 VAL A CA 1
ATOM 552 C C . VAL A 1 71 ? 9.317 2.357 -7.360 1.00 88.25 71 VAL A C 1
ATOM 554 O O . VAL A 1 71 ? 9.527 2.873 -8.463 1.00 88.25 71 VAL A O 1
ATOM 557 N N . ASN A 1 72 ? 8.469 2.865 -6.476 1.00 87.69 72 ASN A N 1
ATOM 558 C CA . ASN A 1 72 ? 7.892 4.189 -6.572 1.00 87.69 72 ASN A CA 1
ATOM 559 C C . ASN A 1 72 ? 8.872 5.202 -5.964 1.00 87.69 72 ASN A C 1
ATOM 561 O O . ASN A 1 72 ? 9.062 5.272 -4.757 1.00 87.69 72 ASN A O 1
ATOM 565 N N . SER A 1 73 ? 9.545 5.969 -6.823 1.00 87.69 73 SER A N 1
ATOM 566 C CA . SER A 1 73 ? 10.535 6.966 -6.400 1.00 87.69 73 SER A CA 1
ATOM 567 C C . SER A 1 73 ? 9.994 8.398 -6.407 1.00 87.69 73 SER A C 1
ATOM 569 O O . SER A 1 73 ? 10.785 9.338 -6.505 1.00 87.69 73 SER A O 1
ATOM 571 N N . HIS A 1 74 ? 8.672 8.583 -6.393 1.00 88.56 74 HIS A N 1
ATOM 572 C CA . HIS A 1 74 ? 8.058 9.911 -6.418 1.00 88.56 74 HIS A CA 1
ATOM 573 C C . HIS A 1 74 ? 8.297 10.667 -5.116 1.00 88.56 74 HIS A C 1
ATOM 575 O O . HIS A 1 74 ? 8.257 10.093 -4.039 1.00 88.56 74 HIS A O 1
ATOM 581 N N . ASN A 1 75 ? 8.486 11.982 -5.200 1.00 87.94 75 ASN A N 1
ATOM 582 C CA . ASN A 1 75 ? 8.483 12.856 -4.026 1.00 87.94 75 ASN A CA 1
ATOM 583 C C . ASN A 1 75 ? 7.179 13.662 -3.990 1.00 87.94 75 ASN A C 1
ATOM 585 O O . ASN A 1 75 ? 7.170 14.868 -4.226 1.00 87.94 75 ASN A O 1
ATOM 589 N N . ASP A 1 76 ? 6.067 12.954 -3.804 1.00 88.12 76 ASP A N 1
ATOM 590 C CA . ASP A 1 76 ? 4.700 13.479 -3.909 1.00 88.12 76 ASP A CA 1
ATOM 591 C C . ASP A 1 76 ? 4.018 13.712 -2.551 1.00 88.12 76 ASP A C 1
ATOM 593 O O . ASP A 1 76 ? 2.908 14.240 -2.504 1.00 88.12 76 ASP A O 1
ATOM 597 N N . GLY A 1 77 ? 4.673 13.335 -1.448 1.00 86.06 77 GLY A N 1
ATOM 598 C CA . GLY A 1 77 ? 4.110 13.436 -0.101 1.00 86.06 77 GLY A CA 1
ATOM 599 C C . GLY A 1 77 ? 2.943 12.477 0.163 1.00 86.06 77 GLY A C 1
ATOM 600 O O . GLY A 1 77 ? 2.223 12.659 1.145 1.00 86.06 77 GLY A O 1
ATOM 601 N N . ILE A 1 78 ? 2.715 11.487 -0.711 1.00 87.19 78 ILE A N 1
ATOM 602 C CA . ILE A 1 78 ? 1.631 10.517 -0.554 1.00 87.19 78 ILE A CA 1
ATOM 603 C C . ILE A 1 78 ? 2.101 9.403 0.375 1.00 87.19 78 ILE A C 1
ATOM 605 O O . ILE A 1 78 ? 2.933 8.576 0.005 1.00 87.19 78 ILE A O 1
ATOM 609 N N . SER A 1 79 ? 1.531 9.356 1.576 1.00 85.50 79 SER A N 1
ATOM 610 C CA . SER A 1 79 ? 1.868 8.386 2.617 1.00 85.50 79 SER A CA 1
ATOM 611 C C . SER A 1 79 ? 0.677 7.489 2.972 1.00 85.50 79 SER A C 1
ATOM 613 O O . SER A 1 79 ? -0.425 7.615 2.430 1.00 85.50 79 SER A O 1
ATOM 615 N N . LEU A 1 80 ? 0.875 6.581 3.930 1.00 83.94 80 LEU A N 1
ATOM 616 C CA . LEU A 1 80 ? -0.231 5.810 4.499 1.00 83.94 80 LEU A CA 1
ATOM 617 C C . LEU A 1 80 ? -1.245 6.694 5.248 1.00 83.94 80 LEU A C 1
ATOM 619 O O . LEU A 1 80 ? -2.423 6.345 5.268 1.00 83.94 80 LEU A O 1
ATOM 623 N N . ASP A 1 81 ? -0.850 7.852 5.787 1.00 83.75 81 ASP A N 1
ATOM 624 C CA . ASP A 1 81 ? -1.807 8.808 6.365 1.00 83.75 81 ASP A CA 1
ATOM 625 C C . ASP A 1 81 ? -2.698 9.427 5.292 1.00 83.75 81 ASP A C 1
ATOM 627 O O . ASP A 1 81 ? -3.907 9.543 5.487 1.00 83.75 81 ASP A O 1
ATOM 631 N N . THR A 1 82 ? -2.135 9.733 4.119 1.00 88.88 82 THR A N 1
ATOM 632 C CA . THR A 1 82 ? -2.920 10.180 2.961 1.00 88.88 82 THR A CA 1
ATOM 633 C C . THR A 1 82 ? -3.948 9.122 2.559 1.00 88.88 82 THR A C 1
ATOM 635 O O . THR A 1 82 ? -5.100 9.442 2.268 1.00 88.88 82 THR A O 1
ATOM 638 N N . VAL A 1 83 ? -3.568 7.838 2.594 1.00 86.12 83 VAL A N 1
ATOM 639 C CA . VAL A 1 83 ? -4.499 6.728 2.340 1.00 86.12 83 VAL A CA 1
ATOM 640 C C . VAL A 1 83 ? -5.606 6.676 3.396 1.00 86.12 83 VAL A C 1
ATOM 642 O O . VAL A 1 83 ? -6.767 6.477 3.042 1.00 86.12 83 VAL A O 1
ATOM 645 N N . VAL A 1 84 ? -5.289 6.890 4.675 1.00 85.75 84 VAL A N 1
ATOM 646 C CA . VAL A 1 84 ? -6.283 6.972 5.761 1.00 85.75 84 VAL A CA 1
ATOM 647 C C . VAL A 1 84 ? -7.261 8.127 5.554 1.00 85.75 84 VAL A C 1
ATOM 649 O O . VAL A 1 84 ? -8.468 7.955 5.759 1.00 85.75 84 VAL A O 1
ATOM 652 N N . ASP A 1 85 ? -6.770 9.282 5.114 1.00 86.81 85 ASP A N 1
ATOM 653 C CA . ASP A 1 85 ? -7.610 10.437 4.799 1.00 86.81 85 ASP A CA 1
ATOM 654 C C . ASP A 1 85 ? -8.550 10.121 3.634 1.00 86.81 85 ASP A C 1
ATOM 656 O O . ASP A 1 85 ? -9.764 10.294 3.751 1.00 86.81 85 ASP A O 1
ATOM 660 N N . TRP A 1 86 ? -8.038 9.520 2.559 1.00 93.00 86 TRP A N 1
ATOM 661 C CA . TRP A 1 86 ? -8.866 9.074 1.441 1.00 93.00 86 TRP A CA 1
ATOM 662 C C . TRP A 1 86 ? -9.921 8.046 1.846 1.00 93.00 86 TRP A C 1
ATOM 664 O O . TRP A 1 86 ? -11.056 8.140 1.385 1.00 93.00 86 TRP A O 1
ATOM 674 N N . LEU A 1 87 ? -9.584 7.079 2.705 1.00 85.75 87 LEU A N 1
ATOM 675 C CA . LEU A 1 87 ? -10.551 6.114 3.236 1.00 85.75 87 LEU A CA 1
ATOM 676 C C . LEU A 1 87 ? -11.655 6.816 4.042 1.00 85.75 87 LEU A C 1
ATOM 678 O O . LEU A 1 87 ? -12.829 6.473 3.891 1.00 85.75 87 LEU A O 1
ATOM 682 N N . SER A 1 88 ? -11.292 7.821 4.841 1.00 85.62 88 SER A N 1
ATOM 683 C CA . SER A 1 88 ? -12.244 8.631 5.611 1.00 85.62 88 SER A CA 1
ATOM 684 C C . SER A 1 88 ? -13.178 9.426 4.695 1.00 85.62 88 SER A C 1
ATOM 686 O O . SER A 1 88 ? -14.395 9.418 4.878 1.00 85.62 88 SER A O 1
ATOM 688 N N . GLU A 1 89 ? -12.636 10.042 3.643 1.00 89.06 89 GLU A N 1
ATOM 689 C CA . GLU A 1 89 ? -13.417 10.733 2.611 1.00 89.06 89 GLU A CA 1
ATOM 690 C C . GLU A 1 89 ? -14.303 9.783 1.785 1.00 89.06 89 GLU A C 1
ATOM 692 O O . GLU A 1 89 ? -15.309 10.210 1.222 1.00 89.06 89 GLU A O 1
ATOM 697 N N . LEU A 1 90 ? -13.938 8.501 1.695 1.00 87.38 90 LEU A N 1
ATOM 698 C CA . LEU A 1 90 ? -14.739 7.429 1.094 1.00 87.38 90 LEU A CA 1
ATOM 699 C C . LEU A 1 90 ? -15.743 6.827 2.099 1.00 87.38 90 LEU A C 1
ATOM 701 O O . LEU A 1 90 ? -16.259 5.737 1.879 1.00 87.38 90 LEU A O 1
ATOM 705 N N . GLY A 1 91 ? -16.030 7.506 3.212 1.00 84.31 91 GLY A N 1
ATOM 706 C CA . GLY A 1 91 ? -17.064 7.108 4.171 1.00 84.31 91 GLY A CA 1
ATOM 707 C C . GLY A 1 91 ? -16.656 5.993 5.137 1.00 84.31 91 GLY A C 1
ATOM 708 O O . GLY A 1 91 ? -17.471 5.546 5.947 1.00 84.31 91 GLY A O 1
ATOM 709 N N . ILE A 1 92 ? -15.401 5.537 5.114 1.00 80.25 92 ILE A N 1
ATOM 710 C CA . ILE A 1 92 ? -14.916 4.594 6.122 1.00 80.25 92 ILE A CA 1
ATOM 711 C C . ILE A 1 92 ? -14.706 5.357 7.429 1.00 80.25 92 ILE A C 1
ATOM 713 O O . ILE A 1 92 ? -13.892 6.269 7.512 1.00 80.25 92 ILE A O 1
ATOM 717 N N . ASN A 1 93 ? -15.436 4.974 8.477 1.00 80.19 93 ASN A N 1
ATOM 718 C CA . ASN A 1 93 ? -15.267 5.587 9.789 1.00 80.19 93 ASN A CA 1
ATOM 719 C C . ASN A 1 93 ? -13.944 5.131 10.424 1.00 80.19 93 ASN A C 1
ATOM 721 O O . ASN A 1 93 ? -13.861 4.033 10.989 1.00 80.19 93 ASN A O 1
ATOM 725 N N . ILE A 1 94 ? -12.932 5.993 10.321 1.00 79.88 94 ILE A N 1
ATOM 726 C CA . ILE A 1 94 ? -11.610 5.818 10.913 1.00 79.88 94 ILE A CA 1
ATOM 727 C C . ILE A 1 94 ? -11.422 6.864 12.007 1.00 79.88 94 ILE A C 1
ATOM 729 O O . ILE A 1 94 ? -11.527 8.067 11.779 1.00 79.88 94 ILE A O 1
ATOM 733 N N . ARG A 1 95 ? -11.111 6.403 13.219 1.00 79.94 95 ARG A N 1
ATOM 734 C CA . ARG A 1 95 ? -10.782 7.280 14.346 1.00 79.94 95 ARG A CA 1
ATOM 735 C C . ARG A 1 95 ? -9.267 7.389 14.497 1.00 79.94 95 ARG A C 1
ATOM 737 O O . ARG A 1 95 ? -8.626 6.408 14.854 1.00 79.94 95 ARG A O 1
ATOM 744 N N . LYS A 1 96 ? -8.693 8.578 14.339 1.00 79.75 96 LYS A N 1
ATOM 745 C CA . LYS A 1 96 ? -7.260 8.785 14.600 1.00 79.75 96 LYS A CA 1
ATOM 746 C C . LYS A 1 96 ? -6.944 8.689 16.104 1.00 79.75 96 LYS A C 1
ATOM 748 O O . LYS A 1 96 ? -7.752 9.106 16.938 1.00 79.75 96 LYS A O 1
ATOM 753 N N . ILE A 1 97 ? -5.802 8.092 16.441 1.00 81.69 97 ILE A N 1
ATOM 754 C CA . ILE A 1 97 ? -5.231 8.023 17.798 1.00 81.69 97 ILE A CA 1
ATOM 755 C C . ILE A 1 97 ? -3.880 8.732 17.725 1.00 81.69 97 ILE A C 1
ATOM 757 O O . ILE A 1 97 ? -3.118 8.464 16.798 1.00 81.69 97 ILE A O 1
ATOM 761 N N . SER A 1 98 ? -3.620 9.649 18.659 1.00 81.56 98 SER A N 1
ATOM 762 C CA . SER A 1 98 ? -2.403 10.468 18.666 1.00 81.56 98 SER A CA 1
ATOM 763 C C . SER A 1 98 ? -1.169 9.688 19.111 1.00 81.56 98 SER A C 1
ATOM 765 O O . SER A 1 98 ? -0.124 9.800 18.483 1.00 81.56 98 SER A O 1
ATOM 767 N N . GLU A 1 99 ? -1.291 8.885 20.168 1.00 84.94 99 GLU A N 1
ATOM 768 C CA . GLU A 1 99 ? -0.177 8.104 20.703 1.00 84.94 99 GLU A CA 1
ATOM 769 C C . GLU A 1 99 ? -0.014 6.791 19.934 1.00 84.94 99 GLU A C 1
ATOM 771 O O . GLU A 1 99 ? -0.934 5.972 19.869 1.00 84.94 99 GLU A O 1
ATOM 776 N N . TYR A 1 100 ? 1.173 6.572 19.363 1.00 82.06 100 TYR A N 1
ATOM 777 C CA . TYR A 1 100 ? 1.448 5.394 18.538 1.00 82.06 100 TYR A CA 1
ATOM 778 C C . TYR A 1 100 ? 1.334 4.087 19.330 1.00 82.06 100 TYR A C 1
ATOM 780 O O . TYR A 1 100 ? 0.740 3.126 18.849 1.00 82.06 100 TYR A O 1
ATOM 788 N N . ALA A 1 101 ? 1.849 4.060 20.562 1.00 88.94 101 ALA A N 1
ATOM 789 C CA . ALA A 1 101 ? 1.762 2.884 21.425 1.00 88.94 101 ALA A CA 1
ATOM 790 C C . ALA A 1 101 ? 0.299 2.520 21.745 1.00 88.94 101 ALA A C 1
ATOM 792 O O . ALA A 1 101 ? -0.086 1.350 21.682 1.00 88.94 101 ALA A O 1
ATOM 793 N N . ASP A 1 102 ? -0.544 3.525 22.004 1.00 87.81 102 ASP A N 1
ATOM 794 C CA . ASP A 1 102 ? -1.978 3.321 22.233 1.00 87.81 102 ASP A CA 1
ATOM 795 C C . ASP A 1 102 ? -2.693 2.856 20.962 1.00 87.81 102 ASP A C 1
ATOM 797 O O . ASP A 1 102 ? -3.600 2.019 21.028 1.00 87.81 102 ASP A O 1
ATOM 801 N N . TRP A 1 103 ? -2.301 3.394 19.801 1.00 88.25 103 TRP A N 1
ATOM 802 C CA . TRP A 1 103 ? -2.791 2.936 18.506 1.00 88.25 103 TRP A CA 1
ATOM 803 C C . TRP A 1 103 ? -2.446 1.466 18.284 1.00 88.25 103 TRP A C 1
ATOM 805 O O . TRP A 1 103 ? -3.354 0.679 18.018 1.00 88.25 103 TRP A O 1
ATOM 815 N N . HIS A 1 104 ? -1.175 1.089 18.438 1.00 86.94 104 HIS A N 1
ATOM 816 C CA . HIS A 1 104 ? -0.687 -0.269 18.205 1.00 86.94 104 HIS A CA 1
ATOM 817 C C . HIS A 1 104 ? -1.407 -1.273 19.105 1.00 86.94 104 HIS A C 1
ATOM 819 O O . HIS A 1 104 ? -1.997 -2.233 18.605 1.00 86.94 104 HIS A O 1
ATOM 825 N N . GLN A 1 105 ? -1.490 -0.983 20.408 1.00 91.44 105 GLN A N 1
ATOM 826 C CA . GLN A 1 105 ? -2.185 -1.835 21.371 1.00 91.44 105 GLN A CA 1
ATOM 827 C C . GLN A 1 105 ? -3.672 -2.003 21.019 1.00 91.44 105 GLN A C 1
ATOM 829 O O . GLN A 1 105 ? -4.216 -3.110 21.069 1.00 91.44 105 GLN A O 1
ATOM 834 N N . GLN A 1 106 ? -4.371 -0.915 20.676 1.00 89.25 106 GLN A N 1
ATOM 835 C CA . GLN A 1 106 ? -5.787 -0.992 20.310 1.00 89.25 106 GLN A CA 1
ATOM 836 C C . GLN A 1 106 ? -5.999 -1.704 18.974 1.00 89.25 106 GLN A C 1
ATOM 838 O O . GLN A 1 106 ? -6.968 -2.454 18.832 1.00 89.25 106 GLN A O 1
ATOM 843 N N . PHE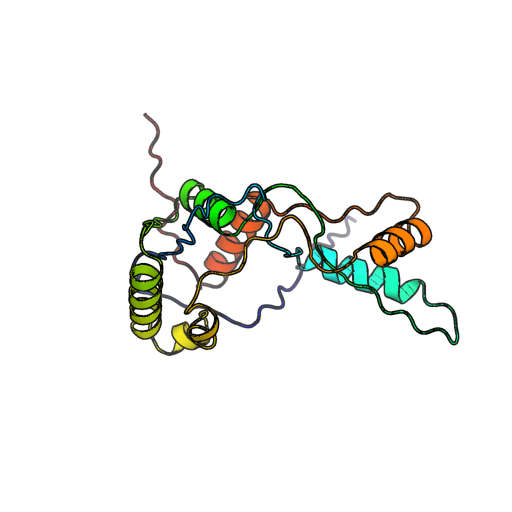 A 1 107 ? -5.110 -1.483 18.009 1.00 85.31 107 PHE A N 1
ATOM 844 C CA . PHE A 1 107 ? -5.148 -2.116 16.702 1.00 85.31 107 PHE A CA 1
ATOM 845 C C . PHE A 1 107 ? -4.965 -3.629 16.832 1.00 85.31 107 PHE A C 1
ATOM 847 O O . PHE A 1 107 ? -5.848 -4.376 16.412 1.00 85.31 107 PHE A O 1
ATOM 854 N N . GLU A 1 108 ? -3.916 -4.085 17.520 1.00 91.62 108 GLU A N 1
ATOM 855 C CA . GLU A 1 108 ? -3.675 -5.503 17.806 1.00 91.62 108 GLU A CA 1
ATOM 856 C C . GLU A 1 108 ? -4.875 -6.155 18.502 1.00 91.62 108 GLU A C 1
ATOM 858 O O . GLU A 1 108 ? -5.391 -7.177 18.041 1.00 91.62 108 GLU A O 1
ATOM 863 N N . ARG A 1 109 ? -5.389 -5.532 19.571 1.00 92.25 109 ARG A N 1
ATOM 864 C CA . A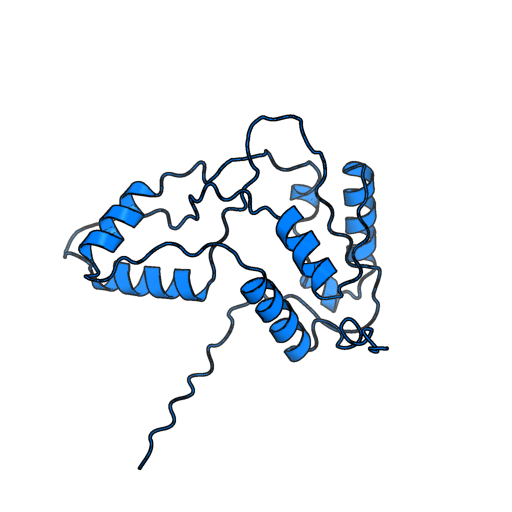RG A 1 109 ? -6.560 -6.042 20.303 1.00 92.25 109 ARG A CA 1
ATOM 865 C C . ARG A 1 109 ? -7.785 -6.189 19.407 1.00 92.25 109 ARG A C 1
ATOM 867 O O . ARG A 1 109 ? -8.522 -7.164 19.543 1.00 92.25 109 ARG A O 1
ATOM 874 N N . LYS A 1 110 ? -8.021 -5.238 18.499 1.00 87.38 110 LYS A N 1
ATOM 875 C CA . LYS A 1 110 ? -9.131 -5.311 17.541 1.00 87.38 110 LYS A CA 1
ATOM 876 C C . LYS A 1 110 ? -8.938 -6.435 16.536 1.00 87.38 110 LYS A C 1
ATOM 878 O O . LYS A 1 110 ? -9.905 -7.142 16.274 1.00 87.38 110 LYS A O 1
ATOM 883 N N . LEU A 1 111 ? -7.724 -6.624 16.017 1.00 86.19 111 LEU A N 1
ATOM 884 C CA . LEU A 1 111 ? -7.415 -7.726 15.105 1.00 86.19 111 LEU A CA 1
ATOM 885 C C . LEU A 1 111 ? -7.619 -9.087 15.784 1.00 86.19 111 LEU A C 1
ATOM 887 O O . LEU A 1 111 ? -8.285 -9.953 15.223 1.00 86.19 111 LEU A O 1
ATOM 891 N N . LEU A 1 112 ? -7.134 -9.253 17.018 1.00 90.62 112 LEU A N 1
ATOM 892 C CA . LEU A 1 112 ? -7.311 -10.474 17.816 1.00 90.62 112 LEU A CA 1
ATOM 893 C C . LEU A 1 112 ? -8.776 -10.764 18.179 1.00 90.62 112 LEU A C 1
ATOM 895 O O . LEU A 1 112 ? -9.135 -11.920 18.396 1.00 90.62 112 LEU A O 1
ATOM 899 N N . ALA A 1 113 ? -9.627 -9.738 18.243 1.00 89.69 113 ALA A N 1
ATOM 900 C CA . ALA A 1 113 ? -11.055 -9.886 18.516 1.00 89.69 113 ALA A CA 1
ATOM 901 C C . ALA A 1 113 ? -11.879 -10.300 17.281 1.00 89.69 113 ALA A C 1
ATOM 903 O O . ALA A 1 113 ? -13.050 -10.659 17.423 1.00 89.69 113 ALA A O 1
ATOM 904 N N . LEU A 1 114 ? -11.301 -10.253 16.075 1.00 85.25 114 LEU A N 1
ATOM 905 C CA . LEU A 1 114 ? -11.984 -10.713 14.868 1.00 85.25 114 LEU A CA 1
ATOM 906 C C . LEU A 1 114 ? -12.182 -12.241 14.901 1.00 85.25 114 LEU A C 1
ATOM 908 O O . LEU A 1 114 ? -11.379 -12.954 15.506 1.00 85.25 114 LEU A O 1
ATOM 912 N N . PRO A 1 115 ? -13.199 -12.791 14.212 1.00 85.19 115 PRO A N 1
ATOM 913 C CA . PRO A 1 115 ? -13.298 -14.230 13.986 1.00 85.19 115 PRO A CA 1
ATOM 914 C C . PRO A 1 115 ? -12.009 -14.799 13.376 1.00 85.19 115 PRO A C 1
ATOM 916 O O . PRO A 1 115 ? -11.393 -14.160 12.525 1.00 85.19 115 PRO A O 1
ATOM 919 N N . LYS A 1 116 ? -11.614 -16.022 13.759 1.00 83.69 116 LYS A N 1
ATOM 920 C CA . LYS A 1 116 ? -10.350 -16.643 13.306 1.00 83.69 116 LYS A CA 1
ATOM 921 C C . LYS A 1 116 ? -10.177 -16.668 11.784 1.00 83.69 116 LYS A C 1
ATOM 923 O O . LYS A 1 116 ? -9.060 -16.491 11.309 1.00 83.69 116 LYS A O 1
ATOM 928 N N . SER A 1 117 ? -11.264 -16.847 11.031 1.00 78.88 117 SER A N 1
ATOM 929 C CA . SER A 1 117 ? -11.238 -16.785 9.564 1.00 78.88 117 SER A CA 1
ATOM 930 C C . SER A 1 117 ? -10.783 -15.418 9.045 1.00 78.88 117 SER A C 1
ATOM 932 O O . SER A 1 117 ? -10.134 -15.352 8.015 1.00 78.88 117 SER A O 1
ATOM 934 N N . LEU A 1 118 ? -11.068 -14.332 9.769 1.00 76.25 118 LEU A N 1
ATOM 935 C CA . LEU A 1 118 ? -10.667 -12.968 9.407 1.00 76.25 118 LEU A CA 1
ATOM 936 C C . LEU A 1 118 ? -9.264 -12.623 9.887 1.00 76.25 118 LEU A C 1
ATOM 938 O O . LEU A 1 118 ? -8.607 -11.771 9.308 1.00 76.25 118 LEU A O 1
ATOM 942 N N . GLN A 1 119 ? -8.799 -13.248 10.964 1.00 81.94 119 GLN A N 1
ATOM 943 C CA . GLN A 1 119 ? -7.492 -12.933 11.540 1.00 81.94 119 GLN A CA 1
ATOM 944 C C . GLN A 1 119 ? -6.348 -13.272 10.586 1.00 81.94 119 GLN A C 1
ATOM 946 O O . GLN A 1 119 ? -5.456 -12.448 10.387 1.00 81.94 119 GLN A O 1
ATOM 951 N N . GLN A 1 120 ? -6.430 -14.443 9.936 1.00 79.19 120 GLN A N 1
ATOM 952 C CA . GLN A 1 120 ? -5.513 -14.897 8.867 1.00 79.19 120 GLN A CA 1
ATOM 953 C C . GLN A 1 120 ? -5.434 -13.920 7.698 1.00 79.19 120 GLN A C 1
ATOM 955 O O . GLN A 1 120 ? -4.539 -13.965 6.865 1.00 79.19 120 GLN A O 1
ATOM 960 N N . HIS A 1 121 ? -6.431 -13.061 7.675 1.00 74.44 121 HIS A N 1
ATOM 961 C CA . HIS A 1 121 ? -6.815 -12.178 6.638 1.00 74.44 121 HIS A CA 1
ATOM 962 C C . HIS A 1 121 ? -6.545 -10.710 7.041 1.00 74.44 121 HIS A C 1
ATOM 964 O O . HIS A 1 121 ? -6.982 -9.755 6.415 1.00 74.44 121 HIS A O 1
ATOM 970 N N . THR A 1 122 ? -5.752 -10.481 8.080 1.00 82.12 122 THR A N 1
ATOM 971 C CA . THR A 1 122 ? -5.354 -9.134 8.497 1.00 82.12 122 THR A CA 1
ATOM 972 C C . THR A 1 122 ? -3.840 -9.011 8.566 1.00 82.12 122 THR A C 1
ATOM 974 O O . THR A 1 122 ? -3.108 -9.955 8.279 1.00 82.12 122 THR A O 1
ATOM 977 N N . SER A 1 123 ? -3.357 -7.844 8.983 1.00 82.94 123 SER A N 1
ATOM 978 C CA . SER A 1 123 ? -1.951 -7.626 9.312 1.00 82.94 123 SER A CA 1
ATOM 979 C C . SER A 1 123 ? -1.531 -8.261 10.644 1.00 82.94 123 SER A C 1
ATOM 981 O O . SER A 1 123 ? -0.413 -8.022 11.082 1.00 82.94 123 SER A O 1
ATOM 983 N N . LEU A 1 124 ? -2.384 -9.058 11.304 1.00 84.62 124 LEU A N 1
ATOM 984 C CA . LEU A 1 124 ? -2.067 -9.688 12.588 1.00 84.62 124 LEU A CA 1
ATOM 985 C C . LEU A 1 124 ? -0.765 -10.517 12.566 1.00 84.62 124 LEU A C 1
ATOM 987 O O . LEU A 1 124 ? 0.021 -10.370 13.499 1.00 84.62 124 LEU A O 1
ATOM 991 N N . PRO A 1 125 ? -0.448 -11.311 11.519 1.00 84.00 125 PRO A N 1
ATOM 992 C CA . PRO A 1 125 ? 0.840 -12.011 11.443 1.00 84.00 125 PRO A CA 1
ATOM 993 C C . PRO A 1 125 ? 2.059 -11.075 11.413 1.00 84.00 125 PRO A C 1
ATOM 995 O O . PRO A 1 125 ? 3.169 -11.500 11.715 1.00 84.00 125 PRO A O 1
ATOM 998 N N . LEU A 1 126 ? 1.852 -9.809 11.047 1.00 82.56 126 LEU A N 1
ATOM 999 C CA . LEU A 1 126 ? 2.869 -8.764 10.948 1.00 82.56 126 LEU A CA 1
ATOM 1000 C C . LEU A 1 126 ? 2.739 -7.727 12.075 1.00 82.56 126 LEU A C 1
ATOM 1002 O O . LEU A 1 126 ? 3.348 -6.665 12.011 1.00 82.56 126 LEU A O 1
ATOM 1006 N N . ILE A 1 127 ? 1.949 -7.993 13.120 1.00 86.31 127 ILE A N 1
ATOM 1007 C CA . ILE A 1 127 ? 1.642 -6.971 14.129 1.00 86.31 127 ILE A CA 1
ATOM 1008 C C . ILE A 1 127 ? 2.887 -6.495 14.884 1.00 86.31 127 ILE A C 1
ATOM 1010 O O . ILE A 1 127 ? 2.976 -5.325 15.250 1.00 86.31 127 ILE A O 1
ATOM 1014 N N . HIS A 1 128 ? 3.882 -7.371 15.054 1.00 85.56 128 HIS A N 1
ATOM 1015 C CA . HIS A 1 128 ? 5.144 -7.017 15.694 1.00 85.56 128 HIS A CA 1
ATOM 1016 C C . HIS A 1 128 ? 5.995 -6.068 14.839 1.00 85.56 128 HIS A C 1
ATOM 1018 O O . HIS A 1 128 ? 6.638 -5.187 15.391 1.00 85.56 128 HIS A O 1
ATOM 1024 N N . SER A 1 129 ? 5.955 -6.157 13.502 1.00 80.31 129 SER A N 1
ATOM 1025 C CA . SER A 1 129 ? 6.690 -5.204 12.651 1.00 80.31 129 SER A CA 1
ATOM 1026 C C . SER A 1 129 ? 6.076 -3.802 12.651 1.00 80.31 129 SER A C 1
ATOM 1028 O O . SER A 1 129 ? 6.669 -2.879 12.107 1.00 80.31 129 SER A O 1
ATOM 1030 N N . LEU A 1 130 ? 4.879 -3.654 13.223 1.00 80.94 130 LEU A N 1
ATOM 1031 C CA . LEU A 1 130 ? 4.175 -2.387 13.403 1.00 80.94 130 LEU A CA 1
ATOM 1032 C C . LEU A 1 130 ? 4.258 -1.888 14.855 1.00 80.94 130 LEU A C 1
ATOM 1034 O O . LEU A 1 130 ? 3.490 -1.008 15.221 1.00 80.94 130 LEU A O 1
ATOM 1038 N N . SER A 1 131 ? 5.114 -2.471 15.707 1.00 84.56 131 SER A N 1
ATOM 1039 C CA . SER A 1 131 ? 5.219 -2.051 17.113 1.00 84.56 131 SER A CA 1
ATOM 1040 C C . SER A 1 131 ? 5.862 -0.680 17.285 1.00 84.56 131 SER A C 1
ATOM 1042 O O . SER A 1 131 ? 5.654 -0.044 18.311 1.00 84.56 131 SER A O 1
ATOM 1044 N N . GLU A 1 132 ? 6.611 -0.221 16.283 1.00 81.69 132 GLU A N 1
ATOM 1045 C CA . GLU A 1 132 ? 7.274 1.080 16.265 1.00 81.69 132 GLU A CA 1
ATOM 1046 C C . GLU A 1 132 ? 6.948 1.838 14.970 1.00 81.69 132 GLU A C 1
ATOM 1048 O O . GLU A 1 132 ? 6.787 1.205 13.917 1.00 81.69 132 GLU A O 1
ATOM 1053 N N . PRO A 1 133 ? 6.879 3.184 15.007 1.00 78.81 133 PRO A N 1
ATOM 1054 C CA . PRO A 1 133 ? 6.662 3.990 13.814 1.00 78.81 133 PRO A CA 1
ATOM 1055 C C . PRO A 1 133 ? 7.720 3.720 12.742 1.00 78.81 133 PRO A C 1
ATOM 1057 O O . PRO A 1 133 ? 8.913 3.613 13.029 1.00 78.81 133 PRO A O 1
ATOM 1060 N N . ALA A 1 134 ? 7.284 3.673 11.484 1.00 78.56 134 ALA A N 1
ATOM 1061 C CA . ALA A 1 134 ? 8.207 3.612 10.360 1.00 78.56 134 ALA A CA 1
ATOM 1062 C C . ALA A 1 134 ? 9.003 4.921 10.235 1.00 78.56 134 ALA A C 1
ATOM 1064 O O . ALA A 1 134 ? 8.500 6.009 10.520 1.00 78.56 134 ALA A O 1
ATOM 1065 N N . GLU A 1 135 ? 10.240 4.814 9.754 1.00 78.31 135 GLU A N 1
ATOM 1066 C CA . GLU A 1 135 ? 11.051 5.977 9.403 1.00 78.31 135 GLU A CA 1
ATOM 1067 C C . GLU A 1 135 ? 10.396 6.758 8.254 1.00 78.31 135 GLU A C 1
ATOM 1069 O O . GLU A 1 135 ? 9.962 6.175 7.258 1.00 78.31 135 GLU A O 1
ATOM 1074 N N . VAL A 1 136 ? 10.353 8.086 8.377 1.00 79.44 136 VAL A N 1
ATOM 1075 C CA . VAL A 1 136 ? 9.858 8.969 7.316 1.00 79.44 136 VAL A CA 1
ATOM 1076 C C . VAL A 1 136 ? 10.898 9.057 6.205 1.00 79.44 136 VAL A C 1
ATOM 1078 O O . VAL A 1 136 ? 12.038 9.446 6.446 1.00 79.44 136 VAL A O 1
ATOM 1081 N N . ILE A 1 137 ? 10.490 8.711 4.985 1.00 74.94 137 ILE A N 1
ATOM 1082 C CA . ILE A 1 137 ? 11.333 8.734 3.787 1.00 74.94 137 ILE A CA 1
ATOM 1083 C C . ILE A 1 137 ? 10.629 9.573 2.724 1.00 74.94 137 ILE A C 1
ATOM 1085 O O . ILE A 1 137 ? 9.455 9.341 2.438 1.00 74.94 137 ILE A O 1
ATOM 1089 N N . SER A 1 138 ? 11.350 10.515 2.113 1.00 80.56 138 SER A N 1
ATOM 1090 C CA . SER A 1 138 ? 10.911 11.170 0.874 1.00 80.56 138 SER A CA 1
ATOM 1091 C C . SER A 1 138 ? 11.335 10.347 -0.343 1.00 80.56 138 SER A C 1
ATOM 1093 O O . SER A 1 138 ? 12.525 10.120 -0.561 1.00 80.56 138 SER A O 1
ATOM 1095 N N . GLY A 1 139 ? 10.364 9.909 -1.144 1.00 81.69 139 GLY A N 1
ATOM 1096 C CA . GLY A 1 139 ? 10.591 9.003 -2.271 1.00 81.69 139 GLY A CA 1
ATOM 1097 C C . GLY A 1 139 ? 11.058 7.617 -1.845 1.00 81.69 139 GLY A C 1
ATOM 1098 O O . GLY A 1 139 ? 10.559 7.058 -0.873 1.00 81.69 139 GLY A O 1
ATOM 1099 N N . SER A 1 140 ? 12.017 7.054 -2.581 1.00 80.38 140 SER A N 1
ATOM 1100 C CA . SER A 1 140 ? 12.564 5.724 -2.301 1.00 80.38 140 SER A CA 1
ATOM 1101 C C . SER A 1 140 ? 14.040 5.804 -1.926 1.00 80.38 140 SER A C 1
ATOM 1103 O O . SER A 1 140 ? 14.823 6.516 -2.559 1.00 80.38 140 SER A O 1
ATOM 1105 N N . LYS A 1 141 ? 14.447 5.010 -0.928 1.00 82.44 141 LYS A N 1
ATOM 1106 C CA . LYS A 1 141 ? 15.868 4.773 -0.608 1.00 82.44 141 LYS A CA 1
ATOM 1107 C C . LYS A 1 141 ? 16.579 3.965 -1.697 1.00 82.44 141 LYS A C 1
ATOM 1109 O O . LYS A 1 141 ? 17.807 3.934 -1.745 1.00 82.44 141 LYS A O 1
ATOM 1114 N N . ILE A 1 142 ? 15.816 3.290 -2.554 1.00 85.25 142 ILE A N 1
ATOM 1115 C CA . ILE A 1 142 ? 16.326 2.425 -3.610 1.00 85.25 142 ILE A CA 1
ATOM 1116 C C . ILE A 1 142 ? 16.321 3.199 -4.929 1.00 85.25 142 ILE A C 1
ATOM 1118 O O . ILE A 1 142 ? 15.339 3.831 -5.310 1.00 85.25 142 ILE A O 1
ATOM 1122 N N . SER A 1 143 ? 17.430 3.135 -5.667 1.00 87.94 143 SER A N 1
ATOM 1123 C CA . SER A 1 143 ? 17.532 3.826 -6.953 1.00 87.94 143 SER A CA 1
ATOM 1124 C C . SER A 1 143 ? 16.610 3.209 -8.011 1.00 87.94 143 SER A C 1
ATOM 1126 O O . SER A 1 143 ? 16.699 2.009 -8.294 1.00 87.94 143 SER A O 1
ATOM 1128 N N . SER A 1 144 ? 15.809 4.061 -8.660 1.00 89.31 144 SER A N 1
ATOM 1129 C CA . SER A 1 144 ? 14.960 3.743 -9.818 1.00 89.31 144 SER A CA 1
ATOM 1130 C C . SER A 1 144 ? 15.624 4.042 -11.173 1.00 89.31 144 SER A C 1
ATOM 1132 O O . SER A 1 144 ? 15.001 3.866 -12.218 1.00 89.31 144 SER A O 1
ATOM 1134 N N . LYS A 1 145 ? 16.905 4.445 -11.198 1.00 89.25 145 LYS A N 1
ATOM 1135 C CA . LYS A 1 145 ? 17.606 4.873 -12.427 1.00 89.25 145 LYS A CA 1
ATOM 1136 C C . LYS A 1 145 ? 17.547 3.825 -13.545 1.00 89.25 145 LYS A C 1
ATOM 1138 O O . LYS A 1 145 ? 17.135 4.133 -14.657 1.00 89.25 145 LYS A O 1
ATOM 1143 N N . ARG A 1 146 ? 17.879 2.567 -13.233 1.00 88.75 146 ARG A N 1
ATOM 1144 C CA . ARG A 1 146 ? 17.851 1.469 -14.218 1.00 88.75 146 ARG A CA 1
ATOM 1145 C C . ARG A 1 146 ? 16.450 1.176 -14.746 1.00 88.75 146 ARG A C 1
ATOM 1147 O O . ARG A 1 146 ? 16.313 0.757 -15.889 1.00 88.75 146 ARG A O 1
ATOM 1154 N N . LEU A 1 147 ? 15.420 1.375 -13.923 1.00 88.69 147 LEU A N 1
ATOM 1155 C CA . LEU A 1 147 ? 14.033 1.210 -14.350 1.00 88.69 147 LEU A CA 1
ATOM 1156 C C . LEU A 1 147 ? 13.671 2.269 -15.394 1.00 88.69 147 LEU A C 1
ATOM 1158 O O . LEU A 1 147 ? 13.150 1.925 -16.448 1.00 88.69 147 LEU A O 1
ATOM 1162 N N . GLN A 1 148 ? 14.008 3.533 -15.123 1.00 87.38 148 GLN A N 1
ATOM 1163 C CA . GLN A 1 148 ? 13.764 4.648 -16.040 1.00 87.38 148 GLN A CA 1
ATOM 1164 C C . GLN A 1 148 ? 14.504 4.458 -17.368 1.00 87.38 148 GLN A C 1
ATOM 1166 O O . GLN A 1 148 ? 13.892 4.565 -18.426 1.00 87.38 148 GLN A O 1
ATOM 1171 N N . GLU A 1 149 ? 15.792 4.108 -17.313 1.00 87.88 149 GLU A N 1
ATOM 1172 C CA . GLU A 1 149 ? 16.602 3.804 -18.502 1.00 87.88 149 GLU A CA 1
ATOM 1173 C C . GLU A 1 149 ? 16.006 2.642 -19.306 1.00 87.88 149 GLU A C 1
ATOM 1175 O O . GLU A 1 149 ? 15.909 2.715 -20.528 1.00 87.88 149 GLU A O 1
ATOM 1180 N N . THR A 1 150 ? 15.550 1.584 -18.625 1.00 87.06 150 THR A N 1
ATOM 1181 C CA . THR A 1 150 ? 14.930 0.438 -19.299 1.00 87.06 150 THR A CA 1
ATOM 1182 C C . THR A 1 150 ? 13.619 0.846 -19.964 1.00 87.06 150 THR A C 1
ATOM 1184 O O . THR A 1 150 ? 13.426 0.544 -21.133 1.00 87.06 150 THR A O 1
ATOM 1187 N N . PHE A 1 151 ? 12.735 1.578 -19.282 1.00 85.81 151 PHE A N 1
ATOM 1188 C CA . PHE A 1 151 ? 11.478 2.040 -19.879 1.00 85.81 151 PHE A CA 1
ATOM 1189 C C . PHE A 1 151 ? 11.669 2.974 -21.072 1.00 85.81 151 PHE A C 1
ATOM 1191 O O . PHE A 1 151 ? 10.916 2.853 -22.035 1.00 85.81 151 PHE A O 1
ATOM 1198 N N . GLN A 1 152 ? 12.689 3.836 -21.047 1.00 83.56 152 GLN A N 1
ATOM 1199 C CA . GLN A 1 152 ? 13.058 4.662 -22.201 1.00 83.56 152 GLN A CA 1
ATOM 1200 C C . GLN A 1 152 ? 13.551 3.827 -23.390 1.00 83.56 152 GLN A C 1
ATOM 1202 O O . GLN A 1 152 ? 13.350 4.221 -24.534 1.00 83.56 152 GLN A O 1
ATOM 1207 N N . ALA A 1 153 ? 14.189 2.681 -23.138 1.00 82.62 153 ALA A N 1
ATOM 1208 C CA . ALA A 1 153 ? 14.691 1.801 -24.189 1.00 82.62 153 ALA A CA 1
ATOM 1209 C C . ALA A 1 153 ? 13.608 0.879 -24.784 1.00 82.62 153 ALA A C 1
ATOM 1211 O O . ALA A 1 153 ? 13.635 0.608 -25.982 1.00 82.62 153 ALA A O 1
ATOM 1212 N N . VAL A 1 154 ? 12.661 0.393 -23.970 1.00 78.38 154 VAL A N 1
ATOM 1213 C CA . VAL A 1 154 ? 11.676 -0.627 -24.396 1.00 78.38 154 VAL A CA 1
ATOM 1214 C C . VAL A 1 154 ? 10.375 -0.065 -24.965 1.00 78.38 154 VAL A C 1
ATOM 1216 O O . VAL A 1 154 ? 9.530 -0.828 -25.433 1.00 78.38 154 VAL A O 1
ATOM 1219 N N . SER A 1 155 ? 10.160 1.246 -24.881 1.00 67.38 155 SER A N 1
ATOM 1220 C CA . SER A 1 155 ? 8.895 1.872 -25.255 1.00 67.38 155 SER A CA 1
ATOM 1221 C C . SER A 1 155 ? 9.134 3.229 -25.906 1.00 67.38 155 SER A C 1
ATOM 1223 O O . SER A 1 155 ? 9.872 4.051 -25.374 1.00 67.38 155 SER A O 1
ATOM 1225 N N . SER A 1 156 ? 8.472 3.482 -27.040 1.00 63.56 156 SER A N 1
ATOM 1226 C CA . SER A 1 156 ? 8.374 4.828 -27.622 1.00 63.56 156 SER A CA 1
ATOM 1227 C C . SER A 1 156 ? 7.553 5.768 -26.741 1.00 63.56 156 SER A C 1
ATOM 1229 O O . SER A 1 156 ? 7.776 6.976 -26.735 1.00 63.56 156 SER A O 1
ATOM 1231 N N . ASP A 1 157 ? 6.612 5.199 -25.987 1.00 64.88 157 ASP A N 1
ATOM 1232 C CA . ASP A 1 157 ? 5.770 5.931 -25.055 1.00 64.88 157 ASP A CA 1
ATOM 1233 C C . ASP A 1 157 ? 6.491 6.029 -23.713 1.00 64.88 157 ASP A C 1
ATOM 1235 O O . ASP A 1 157 ? 6.998 5.026 -23.199 1.00 64.88 157 ASP A O 1
ATOM 1239 N N . MET A 1 158 ? 6.510 7.224 -23.127 1.00 64.00 158 MET A N 1
ATOM 1240 C CA . MET A 1 158 ? 7.103 7.459 -21.815 1.00 64.00 158 MET A CA 1
ATOM 1241 C C . MET A 1 158 ? 6.283 6.723 -20.744 1.00 64.00 158 MET A C 1
ATOM 1243 O O . MET A 1 158 ? 5.290 7.242 -20.237 1.00 64.00 158 MET A O 1
ATOM 1247 N N . VAL A 1 159 ? 6.683 5.492 -20.411 1.00 73.19 159 VAL A N 1
ATOM 1248 C CA . VAL A 1 159 ? 6.083 4.729 -19.311 1.00 73.19 159 VAL A CA 1
ATOM 1249 C C . VAL A 1 159 ? 6.528 5.370 -18.004 1.00 73.19 159 VAL A C 1
ATOM 1251 O O . VAL A 1 159 ? 7.670 5.219 -17.567 1.00 73.19 159 VAL A O 1
ATOM 1254 N N . THR A 1 160 ? 5.621 6.116 -17.387 1.00 82.00 160 THR A N 1
ATOM 1255 C CA . THR A 1 160 ? 5.837 6.729 -16.082 1.00 82.00 160 THR A CA 1
ATOM 1256 C C . THR A 1 160 ? 5.308 5.819 -14.985 1.00 82.00 160 THR A C 1
ATOM 1258 O O . THR A 1 160 ? 4.253 5.195 -15.106 1.00 82.00 160 THR A O 1
ATOM 1261 N N . VAL A 1 161 ? 6.065 5.735 -13.892 1.00 87.12 161 VAL A N 1
ATOM 1262 C CA . VAL A 1 161 ? 5.576 5.105 -12.668 1.00 87.12 161 VAL A CA 1
ATOM 1263 C C . VAL A 1 161 ? 4.345 5.892 -12.197 1.00 87.12 161 VAL A C 1
ATOM 1265 O O . VAL A 1 161 ? 4.438 7.115 -12.080 1.00 87.12 161 VAL A O 1
ATOM 1268 N N . PRO A 1 162 ? 3.188 5.256 -11.951 1.00 90.44 162 PRO A N 1
ATOM 1269 C CA . PRO A 1 162 ? 1.999 5.973 -11.515 1.00 90.44 162 PRO A CA 1
ATOM 1270 C C . PRO A 1 162 ? 2.134 6.420 -10.058 1.00 90.44 162 PRO A C 1
ATOM 1272 O O . PRO A 1 162 ? 2.707 5.715 -9.229 1.00 90.44 162 PRO A O 1
ATOM 1275 N N . HIS A 1 163 ? 1.540 7.565 -9.734 1.00 91.69 163 HIS A N 1
ATOM 1276 C CA . HIS A 1 163 ? 1.291 7.937 -8.345 1.00 91.69 163 HIS A CA 1
ATOM 1277 C C . HIS A 1 163 ? 0.188 7.058 -7.752 1.00 91.69 163 HIS A C 1
ATOM 1279 O O . HIS A 1 163 ? -0.736 6.624 -8.454 1.00 91.69 163 HIS A O 1
ATOM 1285 N N . LEU A 1 164 ? 0.241 6.838 -6.439 1.00 88.69 164 LEU A N 1
ATOM 1286 C CA . LEU A 1 164 ? -0.898 6.274 -5.730 1.00 88.69 164 LEU A CA 1
ATOM 1287 C C . LEU A 1 164 ? -2.061 7.280 -5.767 1.00 88.69 164 LEU A C 1
ATOM 1289 O O . LEU A 1 164 ? -1.855 8.488 -5.704 1.00 88.69 164 LEU A O 1
ATOM 1293 N N . SER A 1 165 ? -3.294 6.794 -5.892 1.00 92.38 165 SER A N 1
ATOM 1294 C CA . SER A 1 165 ? -4.464 7.663 -6.026 1.00 92.38 165 SER A CA 1
ATOM 1295 C C . SER A 1 165 ? -5.637 7.188 -5.184 1.00 92.38 165 SER A C 1
ATOM 1297 O O . SER A 1 165 ? -5.841 5.987 -4.985 1.00 92.38 165 SER A O 1
ATOM 1299 N N . LYS A 1 166 ? -6.486 8.137 -4.779 1.00 93.56 166 LYS A N 1
ATOM 1300 C CA . LYS A 1 166 ? -7.778 7.851 -4.144 1.00 93.56 166 LYS A CA 1
ATOM 1301 C C . LYS A 1 166 ? -8.650 6.916 -4.989 1.00 93.56 166 LYS A C 1
ATOM 1303 O O . LYS A 1 166 ? -9.328 6.058 -4.435 1.00 93.56 166 LYS A O 1
ATOM 1308 N N . THR A 1 167 ? -8.604 7.035 -6.318 1.00 94.12 167 THR A N 1
ATOM 1309 C CA . THR A 1 167 ? -9.327 6.140 -7.237 1.00 94.12 167 THR A CA 1
ATOM 1310 C C . THR A 1 167 ? -8.872 4.690 -7.088 1.00 94.12 167 THR A C 1
ATOM 1312 O O . THR A 1 167 ? -9.711 3.792 -7.038 1.00 94.12 167 THR A O 1
ATOM 1315 N N . LEU A 1 168 ? -7.563 4.448 -6.953 1.00 89.62 168 LEU A N 1
ATOM 1316 C CA . LEU A 1 168 ? -7.052 3.101 -6.701 1.00 89.62 168 LEU A CA 1
ATOM 1317 C C . LEU A 1 168 ? -7.504 2.575 -5.332 1.00 89.62 168 LEU A C 1
ATOM 1319 O O . LEU A 1 168 ? -7.920 1.424 -5.227 1.00 89.62 168 LEU A O 1
ATOM 1323 N N . ILE A 1 169 ? -7.474 3.414 -4.293 1.00 89.62 169 ILE A N 1
ATOM 1324 C CA . ILE A 1 169 ? -7.971 3.033 -2.961 1.00 89.62 169 ILE A CA 1
ATOM 1325 C C . ILE A 1 169 ? -9.468 2.701 -2.998 1.00 89.62 169 ILE A C 1
ATOM 1327 O O . ILE A 1 169 ? -9.894 1.709 -2.407 1.00 89.62 169 ILE A O 1
ATOM 1331 N N . HIS A 1 170 ? -10.265 3.469 -3.745 1.00 92.06 170 HIS A N 1
ATOM 1332 C CA . HIS A 1 170 ? -11.679 3.175 -3.953 1.00 92.06 170 HIS A CA 1
ATOM 1333 C C . HIS A 1 170 ? -11.883 1.829 -4.661 1.00 92.06 170 HIS A C 1
ATOM 1335 O O . HIS A 1 170 ? -12.681 1.030 -4.180 1.00 92.06 170 HIS A O 1
ATOM 1341 N N . LYS A 1 171 ? -11.115 1.528 -5.721 1.00 89.12 171 LYS A N 1
ATOM 1342 C CA . LYS A 1 171 ? -11.137 0.205 -6.371 1.00 89.12 171 LYS A CA 1
ATOM 1343 C C . LYS A 1 171 ? -10.903 -0.908 -5.352 1.00 89.12 171 LYS A C 1
ATOM 1345 O O . LYS A 1 171 ? -11.684 -1.853 -5.313 1.00 89.12 171 LYS A O 1
ATOM 1350 N N . TYR A 1 172 ? -9.869 -0.789 -4.512 1.00 85.75 172 TYR A N 1
ATOM 1351 C CA . TYR A 1 172 ? -9.621 -1.784 -3.470 1.00 85.75 172 TYR A CA 1
ATOM 1352 C C . TYR A 1 172 ? -10.837 -1.929 -2.553 1.00 85.75 172 TYR A C 1
ATOM 1354 O O . TYR A 1 172 ? -11.304 -3.043 -2.364 1.00 85.75 172 TYR A O 1
ATOM 1362 N N . LEU A 1 173 ? -11.429 -0.842 -2.050 1.00 86.69 173 LEU A N 1
ATOM 1363 C CA . LEU A 1 173 ? -12.648 -0.944 -1.237 1.00 86.69 173 LEU A CA 1
ATOM 1364 C C . LEU A 1 173 ? -13.786 -1.688 -1.953 1.00 86.69 173 LEU A C 1
ATOM 1366 O O . LEU A 1 173 ? -14.417 -2.553 -1.343 1.00 86.69 173 LEU A O 1
ATOM 1370 N N . THR A 1 174 ? -14.035 -1.388 -3.228 1.00 87.94 174 THR A N 1
ATOM 1371 C CA . THR A 1 174 ? -15.079 -2.045 -4.027 1.00 87.94 174 THR A CA 1
ATOM 1372 C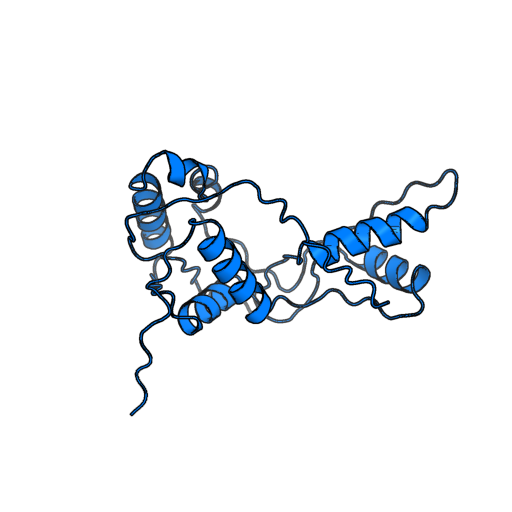 C . THR A 1 174 ? -14.796 -3.533 -4.229 1.00 87.94 174 THR A C 1
ATOM 1374 O O . THR A 1 174 ? -15.692 -4.354 -4.031 1.00 87.94 174 THR A O 1
ATOM 1377 N N . ASP A 1 175 ? -13.556 -3.905 -4.553 1.00 85.25 175 ASP A N 1
ATOM 1378 C CA . ASP A 1 175 ? -13.157 -5.303 -4.745 1.00 85.25 175 ASP A CA 1
ATOM 1379 C C . ASP A 1 175 ? -13.384 -6.107 -3.463 1.00 85.25 175 ASP A C 1
ATOM 1381 O O . ASP A 1 175 ? -13.964 -7.192 -3.474 1.00 85.25 175 ASP A O 1
ATOM 1385 N N . LEU A 1 176 ? -13.015 -5.536 -2.323 1.00 82.88 176 LEU A N 1
ATOM 1386 C CA . LEU A 1 176 ? -13.216 -6.153 -1.020 1.00 82.88 176 LEU A CA 1
ATOM 1387 C C . LEU A 1 176 ? -14.700 -6.231 -0.652 1.00 82.88 176 LEU A C 1
ATOM 1389 O O . LEU A 1 176 ? -15.173 -7.209 -0.085 1.00 82.88 176 LEU A O 1
ATOM 1393 N N . GLN A 1 177 ? -15.512 -5.251 -1.014 1.00 83.19 177 GLN A N 1
ATOM 1394 C CA . GLN A 1 177 ? -16.956 -5.408 -0.844 1.00 83.19 177 GLN A CA 1
ATOM 1395 C C . GLN A 1 177 ? -17.504 -6.553 -1.707 1.00 83.19 177 GLN A C 1
ATOM 1397 O O . GLN A 1 177 ? -18.294 -7.361 -1.215 1.00 83.19 177 GLN A O 1
ATOM 1402 N N . SER A 1 178 ? -17.052 -6.665 -2.959 1.00 84.25 178 SER A N 1
ATOM 1403 C CA . SER A 1 178 ? -17.503 -7.702 -3.897 1.00 84.25 178 SER A CA 1
ATOM 1404 C C . SER A 1 178 ? -17.145 -9.116 -3.438 1.00 84.25 178 SER A C 1
ATOM 1406 O O . SER A 1 178 ? -17.934 -10.044 -3.596 1.00 84.25 178 SER A O 1
ATOM 1408 N N . LEU A 1 179 ? -15.993 -9.264 -2.786 1.00 80.25 179 LEU A N 1
ATOM 1409 C CA . LEU A 1 179 ? -15.521 -10.539 -2.267 1.00 80.25 179 LEU A CA 1
ATOM 1410 C C . LEU A 1 179 ? -16.191 -10.908 -0.917 1.00 80.25 179 LEU A C 1
ATOM 1412 O O . LEU A 1 179 ? -15.907 -11.962 -0.355 1.00 80.25 179 LEU A O 1
ATOM 1416 N N . GLY A 1 180 ? -17.088 -10.069 -0.374 1.00 77.88 180 GLY A N 1
ATOM 1417 C CA . GLY A 1 180 ? -17.747 -10.299 0.926 1.00 77.88 180 GLY A CA 1
ATOM 1418 C C . GLY A 1 180 ? -16.835 -10.035 2.128 1.00 77.88 180 GLY A C 1
ATOM 1419 O O . GLY A 1 180 ? -17.050 -10.542 3.232 1.00 77.88 180 GLY A O 1
ATOM 1420 N N . LEU A 1 181 ? -15.802 -9.248 1.868 1.00 73.81 181 LEU A N 1
ATOM 1421 C CA . LEU A 1 181 ? -14.620 -9.053 2.671 1.00 73.81 181 LEU A CA 1
ATOM 1422 C C . LEU A 1 181 ? -14.718 -7.736 3.474 1.00 73.81 181 LEU A C 1
ATOM 1424 O O . LEU A 1 181 ? -14.347 -7.678 4.644 1.00 73.81 181 LEU A O 1
ATOM 1428 N N . LEU A 1 182 ? -15.364 -6.719 2.899 1.00 72.94 182 LEU A N 1
ATOM 1429 C CA . LEU A 1 182 ? -15.835 -5.514 3.588 1.00 72.94 182 LEU A CA 1
ATOM 1430 C C . LEU A 1 182 ? -17.364 -5.394 3.490 1.00 72.94 182 LEU A C 1
ATOM 1432 O O . LEU A 1 182 ? -17.977 -5.772 2.494 1.00 72.94 182 LEU A O 1
ATOM 1436 N N . ASN A 1 183 ? -18.010 -4.849 4.523 1.00 67.44 183 ASN A N 1
ATOM 1437 C CA . ASN A 1 183 ? -19.466 -4.677 4.529 1.00 67.44 183 ASN A CA 1
ATOM 1438 C C . ASN A 1 183 ? -19.907 -3.469 3.673 1.00 67.44 183 ASN A C 1
ATOM 1440 O O . ASN A 1 183 ? -19.281 -2.415 3.697 1.00 67.44 183 ASN A O 1
ATOM 1444 N N . GLN A 1 184 ? -21.056 -3.580 2.995 1.00 53.09 184 GLN A N 1
ATOM 1445 C CA . GLN A 1 184 ? -21.617 -2.538 2.109 1.00 53.09 184 GLN A CA 1
ATOM 1446 C C . GLN A 1 184 ? -22.221 -1.313 2.833 1.00 53.09 184 GLN A C 1
ATOM 1448 O O . GLN A 1 184 ? -22.588 -0.330 2.196 1.00 53.09 184 GLN A O 1
ATOM 1453 N N . ARG A 1 185 ? -22.358 -1.345 4.166 1.00 48.41 185 ARG A N 1
ATOM 1454 C CA . ARG A 1 185 ? -23.105 -0.327 4.936 1.00 48.41 185 ARG A CA 1
ATOM 1455 C C . ARG A 1 185 ? -22.338 0.979 5.209 1.00 48.41 185 ARG A C 1
ATOM 1457 O O . ARG A 1 185 ? -22.924 1.880 5.797 1.00 48.41 185 ARG A O 1
ATOM 1464 N N . SER A 1 186 ? -21.069 1.095 4.813 1.00 45.16 186 SER A N 1
ATOM 1465 C CA . SER A 1 186 ? -20.204 2.242 5.145 1.00 45.16 186 SER A CA 1
ATOM 1466 C C . SER A 1 186 ? -20.286 3.432 4.179 1.00 45.16 186 SER A C 1
ATOM 1468 O O . SER A 1 186 ? -19.759 4.485 4.493 1.00 45.16 186 SER A O 1
ATOM 1470 N N . LEU A 1 187 ? -20.949 3.309 3.025 1.00 44.25 187 LEU A N 1
ATOM 1471 C CA . LEU A 1 187 ? -21.006 4.382 2.012 1.00 44.25 187 LEU A CA 1
ATOM 1472 C C . LEU A 1 187 ? -22.356 5.120 1.956 1.00 44.25 187 LEU A C 1
ATOM 1474 O O . LEU A 1 187 ? -22.502 6.100 1.231 1.00 44.25 187 LEU A O 1
ATOM 1478 N N . ALA A 1 188 ? -23.360 4.665 2.710 1.00 37.75 188 ALA A N 1
ATOM 1479 C CA . ALA A 1 188 ? -24.739 5.133 2.587 1.00 37.75 188 ALA A CA 1
ATOM 1480 C C . ALA A 1 188 ? -25.138 6.144 3.676 1.00 37.75 188 ALA A C 1
ATOM 1482 O O . ALA A 1 188 ? -26.137 5.944 4.361 1.00 37.75 188 ALA A O 1
ATOM 1483 N N . THR A 1 189 ? -24.397 7.243 3.838 1.00 40.66 189 THR A N 1
ATOM 1484 C CA . THR A 1 189 ? -24.891 8.416 4.586 1.00 40.66 189 THR A CA 1
ATOM 1485 C C . THR A 1 189 ? -24.402 9.729 3.981 1.00 40.66 189 THR A C 1
ATOM 1487 O O . THR A 1 189 ? -23.661 10.480 4.603 1.00 40.66 189 THR A O 1
ATOM 1490 N N . THR A 1 190 ? -24.878 10.052 2.783 1.00 36.09 190 THR A N 1
ATOM 1491 C CA . THR A 1 190 ? -25.053 11.446 2.351 1.00 36.09 190 THR A CA 1
ATOM 1492 C C . THR A 1 190 ? -26.446 11.581 1.750 1.00 36.09 190 THR A C 1
ATOM 1494 O O . THR A 1 190 ? -26.655 11.568 0.540 1.00 36.09 190 THR A O 1
ATOM 1497 N N . LYS A 1 191 ? -27.449 11.676 2.631 1.00 33.47 191 LYS A N 1
ATOM 1498 C CA . LYS A 1 191 ? -28.763 12.187 2.239 1.00 33.47 191 LYS A CA 1
ATOM 1499 C C . LYS A 1 191 ? -28.601 13.696 2.046 1.00 33.47 191 LYS A C 1
ATOM 1501 O O . LYS A 1 191 ? -28.324 14.418 2.999 1.00 33.47 191 LYS A O 1
ATOM 1506 N N . LYS A 1 192 ? -28.675 14.108 0.783 1.00 31.92 192 LYS A N 1
ATOM 1507 C CA . LYS A 1 192 ? -28.655 15.492 0.297 1.00 31.92 192 LYS A CA 1
ATOM 1508 C C . LYS A 1 192 ? -29.804 16.297 0.942 1.00 31.92 192 LYS A C 1
ATOM 1510 O O . LYS A 1 192 ? -30.876 15.704 1.097 1.00 31.92 192 LYS A O 1
ATOM 1515 N N . PRO A 1 193 ? -29.615 17.578 1.314 1.00 43.47 193 PRO A N 1
ATOM 1516 C CA . PRO A 1 193 ? -30.744 18.484 1.504 1.00 43.47 193 PRO A CA 1
ATOM 1517 C C . PRO A 1 193 ? -31.451 18.762 0.170 1.00 43.47 193 PRO A C 1
ATOM 1519 O O . PRO A 1 193 ? -30.772 18.730 -0.887 1.00 43.47 193 PRO A O 1
#